Protein AF-A0A447TS18-F1 (afdb_monomer_lite)

InterPro domains:
  IPR010763 2-dehydro-3-deoxy-phosphogluconate aldolase [PF07071] (7-166)
  IPR010763 2-dehydro-3-deoxy-phosphogluconate aldolase [TIGR03581] (7-166)
  IPR013785 Aldolase-type TIM barrel [G3DSA:3.20.20.70] (1-177)

Radius of gyration: 16.07 Å; chains: 1; bounding box: 44×34×41 Å

Secondary structure (DSSP, 8-state):
------BTTTB-EEEE-SSHHHHHHHHHHTTT-EEEEEEGGG-SSHHHHHHHHHHHHTT-S-EEEE-STT-GGGHHHHHHHHHHH--SEEEEEHHHHHHHHHHHHTTT-TTSEEEEEEEE-SSTTEEE---STTGGGSS--EEEHHHHHHHHHHTT--EEEE-S-SSSS-----EESS-TTSPPTTSHHHHHHHHS--

Sequence (198 aa):
MQQINFYRQRVAINVLAKDIANAKAIYEAAEGHAVIGVLSAQFATVEEGVPEVKRWMAEVPSISVGLGAGDPAQYYKAAMIAAHTHPAHVNQTFTGSGFAAGALAATGGEQTHINALVSPTGTPGEVVISTGVSSSQGTPARVSCEAAVRMMQDMGAHAAKFFPDGRRKVVTGIICAGDNRCPPRHDAYRADRRYLTG

Foldseek 3Di:
DAAADADVVFWAFEEEAPDLVRLLVVCVVRVNRYAYEDELVVDPALVRLQVVQQVSCVRRRHYEYEHPQLDQVSLVSQLQSCLNHLGNEYEHALVSLLVSCVSNVVRVSLNYAYEHEWEDDVDPQKIFRLSHDVSVVDDTDIDGVVVSLVSCVVSSHQAYFYPDDPDDDGTGIGGGRDDPPPPDPPVVSVVVVVVVPD

Organism: Salmonella enterica I (NCBI:txid59201)

pLDDT: mean 85.32, std 23.03, range [26.39, 98.88]

Structure (mmCIF, N/CA/C/O backbone):
data_AF-A0A447TS18-F1
#
_entry.id   AF-A0A447TS18-F1
#
loop_
_atom_site.group_PDB
_atom_site.id
_atom_site.type_symbol
_atom_site.label_atom_id
_atom_site.label_alt_id
_atom_site.label_comp_id
_atom_site.label_asym_id
_atom_site.label_entity_id
_atom_site.label_seq_id
_atom_site.pdbx_PDB_ins_code
_atom_site.Cartn_x
_atom_site.Cartn_y
_atom_site.Cartn_z
_atom_site.occupancy
_atom_site.B_iso_or_equiv
_atom_site.auth_seq_id
_atom_site.auth_comp_id
_atom_site.auth_asym_id
_atom_site.auth_atom_id
_atom_site.pdbx_PDB_model_num
ATOM 1 N N . MET A 1 1 ? -0.488 -2.440 -19.343 1.00 74.62 1 MET A N 1
ATOM 2 C CA . MET A 1 1 ? -0.863 -1.406 -18.354 1.00 74.62 1 MET A CA 1
ATOM 3 C C . MET A 1 1 ? -1.136 -2.117 -17.038 1.00 74.62 1 MET A C 1
ATOM 5 O O . MET A 1 1 ? -1.738 -3.185 -17.088 1.00 74.62 1 MET A O 1
ATOM 9 N N . GLN A 1 2 ? -0.616 -1.617 -15.915 1.00 95.19 2 GLN A N 1
ATOM 10 C CA . GLN A 1 2 ? -0.809 -2.248 -14.605 1.00 95.19 2 GLN A CA 1
ATOM 11 C C . GLN A 1 2 ? -2.208 -1.955 -14.069 1.00 95.19 2 GLN A C 1
ATOM 13 O O . GLN A 1 2 ? -2.628 -0.804 -14.078 1.00 95.19 2 GLN A O 1
ATOM 18 N N . GLN A 1 3 ? -2.921 -2.979 -13.605 1.00 93.94 3 GLN A N 1
ATOM 19 C CA . GLN A 1 3 ? -4.274 -2.818 -13.064 1.00 93.94 3 GLN A CA 1
ATOM 20 C C . GLN A 1 3 ? -4.664 -3.989 -12.161 1.00 93.94 3 GLN A C 1
ATOM 22 O O . GLN A 1 3 ? -4.112 -5.087 -12.268 1.00 93.94 3 GLN A O 1
ATOM 27 N N . ILE A 1 4 ? -5.638 -3.775 -11.279 1.00 93.94 4 ILE A N 1
ATOM 28 C CA . ILE A 1 4 ? -6.242 -4.854 -10.492 1.00 93.94 4 ILE A CA 1
ATOM 29 C C . ILE A 1 4 ? -7.419 -5.427 -11.280 1.00 93.94 4 ILE A C 1
ATOM 31 O O . ILE A 1 4 ? -8.370 -4.714 -11.595 1.00 93.94 4 ILE A O 1
ATOM 35 N N . ASN A 1 5 ? -7.381 -6.725 -11.574 1.00 93.06 5 ASN A N 1
ATOM 36 C CA . ASN A 1 5 ? -8.508 -7.421 -12.187 1.00 93.06 5 ASN A CA 1
ATOM 37 C C . ASN A 1 5 ? -9.380 -8.060 -11.098 1.00 93.06 5 ASN A C 1
ATOM 39 O O . ASN A 1 5 ? -9.075 -9.137 -10.592 1.00 93.06 5 ASN A O 1
ATOM 43 N N . PHE A 1 6 ? -10.475 -7.408 -10.723 1.00 90.12 6 PHE A N 1
ATOM 44 C CA . PHE A 1 6 ? -11.370 -7.922 -9.688 1.00 90.12 6 PHE A CA 1
ATOM 45 C C . PHE A 1 6 ? -12.280 -9.039 -10.217 1.00 90.12 6 PHE A C 1
ATOM 47 O O . PHE A 1 6 ? -13.061 -8.833 -11.150 1.00 90.12 6 PHE A O 1
ATOM 54 N N . TYR A 1 7 ? -12.279 -10.192 -9.546 1.00 88.12 7 TYR A N 1
ATOM 55 C CA . TYR A 1 7 ? -13.236 -11.268 -9.787 1.00 88.12 7 TYR A CA 1
ATOM 56 C C . TYR A 1 7 ? -14.656 -10.740 -9.594 1.00 88.12 7 TYR A C 1
ATOM 58 O O . TYR A 1 7 ? -15.013 -10.241 -8.518 1.00 88.12 7 TYR A O 1
ATOM 66 N N . ARG A 1 8 ? -15.451 -10.805 -10.669 1.00 90.06 8 ARG A N 1
ATOM 67 C CA . ARG A 1 8 ? -16.823 -10.276 -10.747 1.00 90.06 8 ARG A CA 1
ATOM 68 C C . ARG A 1 8 ? -16.954 -8.823 -10.273 1.00 90.06 8 ARG A C 1
ATOM 70 O O . ARG A 1 8 ? -18.002 -8.464 -9.751 1.00 90.06 8 ARG A O 1
ATOM 77 N N . GLN A 1 9 ? -15.911 -8.001 -10.441 1.00 85.75 9 GLN A N 1
ATOM 78 C CA . GLN A 1 9 ? -15.865 -6.611 -9.956 1.00 85.75 9 GLN A CA 1
ATOM 79 C C . GLN A 1 9 ? -15.970 -6.482 -8.422 1.00 85.75 9 GLN A C 1
ATOM 81 O O . GLN A 1 9 ? -16.486 -5.490 -7.913 1.00 85.75 9 GLN A O 1
ATOM 86 N N . ARG A 1 10 ? -15.545 -7.506 -7.665 1.00 83.06 10 ARG A N 1
ATOM 87 C CA . ARG A 1 10 ? -15.727 -7.549 -6.202 1.00 83.06 10 ARG A CA 1
ATOM 88 C C . ARG A 1 10 ? -14.474 -7.876 -5.406 1.00 83.06 10 ARG A C 1
ATOM 90 O O . ARG A 1 10 ? -14.281 -7.275 -4.356 1.00 83.06 10 ARG A O 1
ATOM 97 N N . VAL A 1 11 ? -13.675 -8.851 -5.839 1.00 85.38 11 VAL A N 1
ATOM 98 C CA . VAL A 1 11 ? -12.589 -9.400 -5.008 1.00 85.38 11 VAL A CA 1
ATOM 99 C C . VAL A 1 11 ? -11.332 -9.621 -5.837 1.00 85.38 11 VAL A C 1
ATOM 101 O O . VAL A 1 11 ? -11.406 -10.120 -6.951 1.00 85.38 11 VAL A O 1
ATOM 104 N N . ALA A 1 12 ? -10.179 -9.285 -5.270 1.00 89.00 12 ALA A N 1
ATOM 105 C CA . ALA A 1 12 ? -8.870 -9.722 -5.738 1.00 89.00 12 ALA A CA 1
ATOM 106 C C . ALA A 1 12 ? -8.021 -10.109 -4.520 1.00 89.00 12 ALA A C 1
ATOM 108 O O . ALA A 1 12 ? -8.176 -9.519 -3.444 1.00 89.00 12 ALA A O 1
ATOM 109 N N . ILE A 1 13 ? -7.135 -11.091 -4.674 1.00 89.50 13 ILE A N 1
ATOM 110 C CA . ILE A 1 13 ? -6.220 -11.510 -3.602 1.00 89.50 13 ILE A CA 1
ATOM 111 C C . ILE A 1 13 ? -4.901 -10.727 -3.679 1.00 89.50 13 ILE A C 1
ATOM 113 O O . ILE A 1 13 ? -4.369 -10.523 -4.762 1.00 89.50 13 ILE A O 1
ATOM 117 N N . ASN A 1 14 ? -4.349 -10.291 -2.545 1.00 92.31 14 ASN A N 1
ATOM 118 C CA . ASN A 1 14 ? -3.036 -9.635 -2.465 1.00 92.31 14 ASN A CA 1
ATOM 119 C C . ASN A 1 14 ? -1.990 -10.554 -1.809 1.00 92.31 14 ASN A C 1
ATOM 121 O O . ASN A 1 14 ? -1.967 -10.720 -0.591 1.00 92.31 14 ASN A O 1
ATOM 125 N N . VAL A 1 15 ? -1.120 -11.160 -2.610 1.00 92.56 15 VAL A N 1
ATOM 126 C CA . VAL A 1 15 ? -0.242 -12.268 -2.198 1.00 92.56 15 VAL A CA 1
ATOM 127 C C . VAL A 1 15 ? 1.219 -11.952 -2.479 1.00 92.56 15 VAL A C 1
ATOM 129 O O . VAL A 1 15 ? 1.537 -11.284 -3.455 1.00 92.56 15 VAL A O 1
ATOM 132 N N . LEU A 1 16 ? 2.127 -12.448 -1.638 1.00 93.00 16 LEU A N 1
ATOM 133 C CA . LEU A 1 16 ? 3.565 -12.364 -1.905 1.00 93.00 16 LEU A CA 1
ATOM 134 C C . LEU A 1 16 ? 3.989 -13.487 -2.852 1.00 93.00 16 LEU A C 1
ATOM 136 O O . LEU A 1 16 ? 3.454 -14.593 -2.781 1.00 93.00 16 LEU A O 1
ATOM 140 N N . ALA A 1 17 ? 4.999 -13.216 -3.671 1.00 91.25 17 ALA A N 1
ATOM 141 C CA . ALA A 1 17 ? 5.697 -14.228 -4.449 1.00 91.25 17 ALA A CA 1
ATOM 142 C C . ALA A 1 17 ? 7.188 -14.194 -4.112 1.00 91.25 17 ALA A C 1
ATOM 144 O O . ALA A 1 17 ? 7.743 -13.135 -3.820 1.00 91.25 17 ALA A O 1
ATOM 145 N N . LYS A 1 18 ? 7.837 -15.359 -4.142 1.00 89.12 18 LYS A N 1
ATOM 146 C CA . LYS A 1 18 ? 9.275 -15.470 -3.838 1.00 89.12 18 LYS A CA 1
ATOM 147 C C . LYS A 1 18 ? 10.175 -15.023 -4.998 1.00 89.12 18 LYS A C 1
ATOM 149 O O . LYS A 1 18 ? 11.303 -14.608 -4.769 1.00 89.12 18 LYS A O 1
ATOM 154 N N . ASP A 1 19 ? 9.683 -15.141 -6.228 1.00 95.25 19 ASP A N 1
ATOM 155 C CA . ASP A 1 19 ? 10.373 -14.806 -7.475 1.00 95.25 19 ASP A CA 1
ATOM 156 C C . ASP A 1 19 ? 9.341 -14.593 -8.603 1.00 95.25 19 ASP A C 1
ATOM 158 O O . ASP A 1 19 ? 8.144 -14.838 -8.421 1.00 95.25 19 ASP A O 1
ATOM 162 N N . ILE A 1 20 ? 9.796 -14.136 -9.776 1.00 97.38 20 ILE A N 1
ATOM 163 C CA . ILE A 1 20 ? 8.925 -13.852 -10.931 1.00 97.38 20 ILE A CA 1
ATOM 164 C C . ILE A 1 20 ? 8.237 -15.117 -11.462 1.00 97.38 20 ILE A C 1
ATOM 166 O O . ILE A 1 20 ? 7.072 -15.061 -11.851 1.00 97.38 20 ILE A O 1
ATOM 170 N N . ALA A 1 21 ? 8.916 -16.267 -11.471 1.00 97.94 21 ALA A N 1
ATOM 171 C CA . ALA A 1 21 ? 8.314 -17.511 -11.951 1.00 97.94 21 ALA A CA 1
ATOM 172 C C . ALA A 1 21 ? 7.121 -17.910 -11.069 1.00 97.94 21 ALA A C 1
ATOM 174 O O . ALA A 1 21 ? 6.042 -18.237 -11.565 1.00 97.94 21 ALA A O 1
ATOM 175 N N . ASN A 1 22 ? 7.281 -17.792 -9.752 1.00 97.38 22 ASN A N 1
ATOM 176 C CA . ASN A 1 22 ? 6.214 -17.991 -8.790 1.00 97.38 22 ASN A CA 1
ATOM 177 C C . ASN A 1 22 ? 5.117 -16.927 -8.915 1.00 97.38 22 ASN A C 1
ATOM 179 O O . ASN A 1 22 ? 3.945 -17.271 -8.811 1.00 97.38 22 ASN A O 1
ATOM 183 N N . ALA A 1 23 ? 5.470 -15.670 -9.184 1.00 97.12 23 ALA A N 1
ATOM 184 C CA . ALA A 1 23 ? 4.505 -14.598 -9.411 1.00 97.12 23 ALA A CA 1
ATOM 185 C C . ALA A 1 23 ? 3.575 -14.897 -10.596 1.00 97.12 23 ALA A C 1
ATOM 187 O O . ALA A 1 23 ? 2.359 -14.767 -10.465 1.00 97.12 23 ALA A O 1
ATOM 188 N N . LYS A 1 24 ? 4.138 -15.363 -11.719 1.00 98.12 24 LYS A N 1
ATOM 189 C CA . LYS A 1 24 ? 3.378 -15.774 -12.910 1.00 98.12 24 LYS A CA 1
ATOM 190 C C . LYS A 1 24 ? 2.460 -16.953 -12.598 1.00 98.12 24 LYS A C 1
ATOM 192 O O . LYS A 1 24 ? 1.271 -16.874 -12.885 1.00 98.12 24 LYS A O 1
ATOM 197 N N . ALA A 1 25 ? 2.981 -17.981 -11.925 1.00 97.81 25 ALA A N 1
ATOM 198 C CA . ALA A 1 25 ? 2.195 -19.148 -11.528 1.00 97.81 25 ALA A CA 1
ATOM 199 C C . ALA A 1 25 ? 1.031 -18.789 -10.585 1.00 97.81 25 ALA A C 1
ATOM 201 O O . ALA A 1 25 ? -0.069 -19.311 -10.733 1.00 97.81 25 ALA A O 1
ATOM 202 N N . ILE A 1 26 ? 1.246 -17.880 -9.628 1.00 96.56 26 ILE A N 1
ATOM 203 C CA . ILE A 1 26 ? 0.186 -17.404 -8.729 1.00 96.56 26 ILE A CA 1
ATOM 204 C C . ILE A 1 26 ? -0.860 -16.596 -9.501 1.00 96.56 26 ILE A C 1
ATOM 206 O O . ILE A 1 26 ? -2.055 -16.787 -9.287 1.00 96.56 26 ILE A O 1
ATOM 210 N N . TYR A 1 27 ? -0.425 -15.692 -10.381 1.00 96.69 27 TYR A N 1
ATOM 211 C CA . TYR A 1 27 ? -1.334 -14.862 -11.167 1.00 96.69 27 TYR A CA 1
ATOM 212 C C . TYR A 1 27 ? -2.210 -15.714 -12.095 1.00 96.69 27 TYR A C 1
ATOM 214 O O . TYR A 1 27 ? -3.415 -15.488 -12.173 1.00 96.69 27 TYR A O 1
ATOM 222 N N . GLU A 1 28 ? -1.626 -16.731 -12.732 1.00 97.69 28 GLU A N 1
ATOM 223 C CA . GLU A 1 28 ? -2.341 -17.717 -13.547 1.00 97.69 28 GLU A CA 1
ATOM 224 C C . GLU A 1 28 ? -3.318 -18.552 -12.709 1.00 97.69 28 GLU A C 1
ATOM 226 O O . GLU A 1 28 ? -4.493 -18.643 -13.056 1.00 97.69 28 GLU A O 1
ATOM 231 N N . ALA A 1 29 ? -2.878 -19.090 -11.567 1.00 97.19 29 ALA A N 1
ATOM 232 C CA . ALA A 1 29 ? -3.731 -19.879 -10.674 1.00 97.19 29 ALA A CA 1
ATOM 233 C C . ALA A 1 29 ? -4.901 -19.075 -10.080 1.00 97.19 29 ALA A C 1
ATOM 235 O O . ALA A 1 29 ? -5.926 -19.646 -9.717 1.00 97.19 29 ALA A O 1
ATOM 236 N N . ALA A 1 30 ? -4.754 -17.753 -9.970 1.00 95.31 30 ALA A N 1
ATOM 237 C CA . ALA A 1 30 ? -5.819 -16.843 -9.562 1.00 95.31 30 ALA A CA 1
ATOM 238 C C . ALA A 1 30 ? -6.714 -16.393 -10.731 1.00 95.31 30 ALA A C 1
ATOM 240 O O . ALA A 1 30 ? -7.541 -15.504 -10.536 1.00 95.31 30 ALA A O 1
ATOM 241 N N . GLU A 1 31 ? -6.523 -16.933 -11.940 1.00 96.75 31 GLU A N 1
ATOM 242 C CA . GLU A 1 31 ? -7.213 -16.515 -13.170 1.00 96.75 31 GLU A CA 1
ATOM 243 C C . GLU A 1 31 ? -7.078 -14.997 -13.421 1.00 96.75 31 GLU A C 1
ATOM 245 O O . GLU A 1 31 ? -7.986 -14.307 -13.881 1.00 96.75 31 GLU A O 1
ATOM 250 N N . GLY A 1 32 ? -5.918 -14.442 -13.060 1.00 94.94 32 GLY A N 1
ATOM 251 C CA . GLY A 1 32 ? -5.612 -13.017 -13.127 1.00 94.94 32 GLY A CA 1
ATOM 252 C C . GLY A 1 32 ? -6.215 -12.166 -12.005 1.00 94.94 32 GLY A C 1
ATOM 253 O O . GLY A 1 32 ? -5.960 -10.962 -11.965 1.00 94.94 32 GLY A O 1
ATOM 254 N N . HIS A 1 33 ? -6.966 -12.750 -11.067 1.00 95.56 33 HIS A N 1
ATOM 255 C CA . HIS A 1 33 ? -7.630 -12.052 -9.959 1.00 95.56 33 HIS A CA 1
ATOM 256 C C . HIS A 1 33 ? -6.752 -11.883 -8.711 1.00 95.56 33 HIS A C 1
ATOM 258 O O . HIS A 1 33 ? -7.213 -11.995 -7.569 1.00 95.56 33 HIS A O 1
ATOM 264 N N . ALA A 1 34 ? -5.470 -11.595 -8.929 1.00 93.88 34 ALA A N 1
ATOM 265 C CA . ALA A 1 34 ? -4.479 -11.387 -7.885 1.00 93.88 34 ALA A CA 1
ATOM 266 C C . ALA A 1 34 ? -3.656 -10.123 -8.132 1.00 93.88 34 ALA A C 1
ATOM 268 O O . ALA A 1 34 ? -3.451 -9.713 -9.269 1.00 93.88 34 ALA A O 1
ATOM 269 N N . VAL A 1 35 ? -3.128 -9.557 -7.052 1.00 95.88 35 VAL A N 1
ATOM 270 C CA . VAL A 1 35 ? -2.093 -8.528 -7.073 1.00 95.88 35 VAL A CA 1
ATOM 271 C C . VAL A 1 35 ? -0.878 -9.073 -6.336 1.00 95.88 35 VAL A C 1
ATOM 273 O O . VAL A 1 35 ? -0.997 -9.534 -5.197 1.00 95.88 35 VAL A O 1
ATOM 276 N N . ILE A 1 36 ? 0.286 -9.048 -6.983 1.00 97.12 36 ILE A N 1
ATOM 277 C CA . ILE A 1 36 ? 1.491 -9.707 -6.477 1.00 97.12 36 ILE A CA 1
ATOM 278 C C . ILE A 1 36 ? 2.399 -8.710 -5.763 1.00 97.12 36 ILE A C 1
ATOM 280 O O . ILE A 1 36 ? 2.808 -7.696 -6.326 1.00 97.12 36 ILE A O 1
ATOM 284 N N . GLY A 1 37 ? 2.706 -8.995 -4.503 1.00 96.12 37 GLY A N 1
ATOM 285 C CA . GLY A 1 37 ? 3.465 -8.125 -3.622 1.00 96.12 37 GLY A CA 1
ATOM 286 C C . GLY A 1 37 ? 4.971 -8.156 -3.872 1.00 96.12 37 GLY A C 1
ATOM 287 O O . GLY A 1 37 ? 5.588 -9.212 -3.755 1.00 96.12 37 GLY A O 1
ATOM 288 N N . VAL A 1 38 ? 5.563 -6.981 -4.100 1.00 96.94 38 VAL A N 1
ATOM 289 C CA . VAL A 1 38 ? 7.016 -6.744 -4.085 1.00 96.94 38 VAL A CA 1
ATOM 290 C C . VAL A 1 38 ? 7.328 -5.799 -2.925 1.00 96.94 38 VAL A C 1
ATOM 292 O O . VAL A 1 38 ? 6.734 -4.725 -2.819 1.00 96.94 38 VAL A O 1
ATOM 295 N N . LEU A 1 39 ? 8.205 -6.207 -2.007 1.00 97.12 39 LEU A N 1
ATOM 296 C CA . LEU A 1 39 ? 8.398 -5.509 -0.733 1.00 97.12 39 LEU A CA 1
ATOM 297 C C . LEU A 1 39 ? 9.501 -4.453 -0.823 1.00 97.12 39 LEU A C 1
ATOM 299 O O . LEU A 1 39 ? 10.643 -4.780 -1.111 1.00 97.12 39 LEU A O 1
ATOM 303 N N . SER A 1 40 ? 9.203 -3.203 -0.476 1.00 96.81 40 SER A N 1
ATOM 304 C CA . SER A 1 40 ? 10.188 -2.121 -0.405 1.00 96.81 40 SER A CA 1
ATOM 305 C C . SER A 1 40 ? 11.268 -2.364 0.649 1.00 96.81 40 SER A C 1
ATOM 307 O O . SER A 1 40 ? 12.385 -1.876 0.501 1.00 96.81 40 SER A O 1
ATOM 309 N N . ALA A 1 41 ? 10.955 -3.117 1.710 1.00 95.75 41 ALA A N 1
ATOM 310 C CA . ALA A 1 41 ? 11.908 -3.471 2.762 1.00 95.75 41 ALA A CA 1
ATOM 311 C C . ALA A 1 41 ? 13.123 -4.271 2.261 1.00 95.75 41 ALA A C 1
ATOM 313 O O . ALA A 1 41 ? 14.138 -4.289 2.947 1.00 95.75 41 ALA A O 1
ATOM 314 N N . GLN A 1 42 ? 13.043 -4.916 1.091 1.00 95.75 42 GLN A N 1
ATOM 315 C CA . GLN A 1 42 ? 14.165 -5.690 0.542 1.00 95.75 42 GLN A CA 1
ATOM 316 C C . GLN A 1 42 ? 15.217 -4.826 -0.174 1.00 95.75 42 GLN A C 1
ATOM 318 O O . GLN A 1 42 ? 16.271 -5.335 -0.536 1.00 95.75 42 GLN A O 1
ATOM 323 N N . PHE A 1 43 ? 14.931 -3.539 -0.389 1.00 96.56 43 PHE A N 1
ATOM 324 C CA . PHE A 1 43 ? 15.825 -2.592 -1.060 1.00 96.56 43 PHE A CA 1
ATOM 325 C C . PHE A 1 43 ? 16.419 -1.622 -0.047 1.00 96.56 43 PHE A C 1
ATOM 327 O O . PHE A 1 43 ? 15.710 -1.201 0.873 1.00 96.56 43 PHE A O 1
ATOM 334 N N . ALA A 1 44 ? 17.674 -1.208 -0.219 1.00 96.94 44 ALA A N 1
ATOM 335 C CA . ALA A 1 44 ? 18.252 -0.168 0.624 1.00 96.94 44 ALA A CA 1
ATOM 336 C C . ALA A 1 44 ? 17.657 1.201 0.268 1.00 96.94 44 ALA A C 1
ATOM 338 O O . ALA A 1 44 ? 17.291 1.966 1.165 1.00 96.94 44 ALA A O 1
ATOM 339 N N . THR A 1 45 ? 17.468 1.475 -1.028 1.00 98.31 45 THR A N 1
ATOM 340 C CA . THR A 1 45 ? 17.006 2.779 -1.528 1.00 98.31 45 THR A CA 1
ATOM 341 C C . THR A 1 45 ? 15.833 2.679 -2.512 1.00 98.31 45 THR A C 1
ATOM 343 O O . THR A 1 45 ? 15.400 1.592 -2.903 1.00 98.31 45 THR A O 1
ATOM 346 N N . VAL A 1 46 ? 15.274 3.832 -2.897 1.00 98.56 46 VAL A N 1
ATOM 347 C CA . VAL A 1 46 ? 14.233 3.915 -3.938 1.00 98.56 46 VAL A CA 1
ATOM 348 C C . VAL A 1 46 ? 14.830 3.565 -5.301 1.00 98.56 46 VAL A C 1
ATOM 350 O O . VAL A 1 46 ? 14.213 2.834 -6.072 1.00 98.56 46 VAL A O 1
ATOM 353 N N . GLU A 1 47 ? 16.044 4.037 -5.572 1.00 98.31 47 GLU A N 1
ATOM 354 C CA . GLU A 1 47 ? 16.776 3.862 -6.829 1.00 98.31 47 GLU A CA 1
ATOM 355 C C . GLU A 1 47 ? 17.059 2.387 -7.122 1.00 98.31 47 GLU A C 1
ATOM 357 O O . GLU A 1 47 ? 17.009 1.980 -8.279 1.00 98.31 47 GLU A O 1
ATOM 362 N N . GLU A 1 48 ? 17.291 1.578 -6.086 1.00 98.31 48 GLU A N 1
ATOM 363 C CA . GLU A 1 48 ? 17.404 0.121 -6.206 1.00 98.31 48 GLU A CA 1
ATOM 364 C C . GLU A 1 48 ? 16.046 -0.551 -6.449 1.00 98.31 48 GLU A C 1
ATOM 366 O O . GLU A 1 48 ? 15.933 -1.479 -7.250 1.00 98.31 48 GLU A O 1
ATOM 371 N N . GLY A 1 49 ? 14.993 -0.084 -5.772 1.00 98.44 49 GLY A N 1
ATOM 372 C CA . GLY A 1 49 ? 13.671 -0.704 -5.843 1.00 98.44 49 GLY A CA 1
ATOM 373 C C . GLY A 1 49 ? 12.927 -0.460 -7.157 1.00 98.44 49 GLY A C 1
ATOM 374 O O . GLY A 1 49 ? 12.207 -1.339 -7.629 1.00 98.44 49 GLY A O 1
ATOM 375 N N . VAL A 1 50 ? 13.101 0.710 -7.776 1.00 98.75 50 VAL A N 1
ATOM 376 C CA . VAL A 1 50 ? 12.441 1.078 -9.041 1.00 98.75 50 VAL A CA 1
ATOM 377 C C . VAL A 1 50 ? 12.745 0.113 -10.198 1.00 98.75 50 VAL A C 1
ATOM 379 O O . VAL A 1 50 ? 11.786 -0.379 -10.801 1.00 98.75 50 VAL A O 1
ATOM 382 N N . PRO A 1 51 ? 14.012 -0.176 -10.560 1.00 98.56 51 PRO A N 1
ATOM 383 C CA . PRO A 1 51 ? 14.310 -1.095 -11.656 1.00 98.56 51 PRO A CA 1
ATOM 384 C C . PRO A 1 51 ? 13.816 -2.512 -11.360 1.00 98.56 51 PRO A C 1
ATOM 386 O O . PRO A 1 51 ? 13.300 -3.169 -12.264 1.00 98.56 51 PRO A O 1
ATOM 389 N N . GLU A 1 52 ? 13.888 -2.961 -10.105 1.00 98.06 52 GLU A N 1
ATOM 390 C CA . GLU A 1 52 ? 13.382 -4.280 -9.734 1.00 98.06 52 GLU A CA 1
ATOM 391 C C . GLU A 1 52 ? 11.858 -4.354 -9.883 1.00 98.06 52 GLU A C 1
ATOM 393 O O . GLU A 1 52 ? 11.347 -5.256 -10.540 1.00 98.06 52 GLU A O 1
ATOM 398 N N . VAL A 1 53 ? 11.102 -3.378 -9.375 1.00 98.31 53 VAL A N 1
ATOM 399 C CA . VAL A 1 53 ? 9.640 -3.362 -9.554 1.00 98.31 53 VAL A CA 1
ATOM 400 C C . VAL A 1 53 ? 9.257 -3.298 -11.038 1.00 98.31 53 VAL A C 1
ATOM 402 O O . VAL A 1 53 ? 8.354 -4.022 -11.457 1.00 98.31 53 VAL A O 1
ATOM 405 N N . LYS A 1 54 ? 9.982 -2.532 -11.867 1.00 98.50 54 LYS A N 1
ATOM 406 C CA . LYS A 1 54 ? 9.775 -2.519 -13.329 1.00 98.50 54 LYS A CA 1
ATOM 407 C C . LYS A 1 54 ? 10.026 -3.886 -13.967 1.00 98.50 54 LYS A C 1
ATOM 409 O O . LYS A 1 54 ? 9.249 -4.298 -14.827 1.00 98.50 54 LYS A O 1
ATOM 414 N N . ARG A 1 55 ? 11.060 -4.608 -13.524 1.00 98.19 55 ARG A N 1
ATOM 415 C CA . ARG A 1 55 ? 11.361 -5.973 -13.982 1.00 98.19 55 ARG A CA 1
ATOM 416 C C . ARG A 1 55 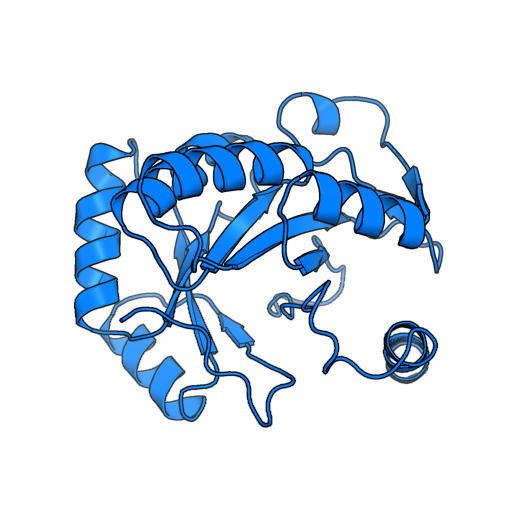? 10.205 -6.932 -13.695 1.00 98.19 55 ARG A C 1
ATOM 418 O O . ARG A 1 55 ? 9.848 -7.729 -14.553 1.00 98.19 55 ARG A O 1
ATOM 425 N N . TRP A 1 56 ? 9.582 -6.824 -12.523 1.00 98.19 56 TRP A N 1
ATOM 426 C CA . TRP A 1 56 ? 8.397 -7.613 -12.172 1.00 98.19 56 TRP A CA 1
ATOM 427 C C . TRP A 1 56 ? 7.159 -7.209 -12.982 1.00 98.19 56 TRP A C 1
ATOM 429 O O . TRP A 1 56 ? 6.429 -8.069 -13.469 1.00 98.19 56 TRP A O 1
ATOM 439 N N . MET A 1 57 ? 6.937 -5.906 -13.170 1.00 98.25 57 MET A N 1
ATOM 440 C CA . MET A 1 57 ? 5.806 -5.372 -13.938 1.00 98.25 57 MET A CA 1
ATOM 441 C C . MET A 1 57 ? 5.836 -5.731 -15.426 1.00 98.25 57 MET A C 1
ATOM 443 O O . MET A 1 57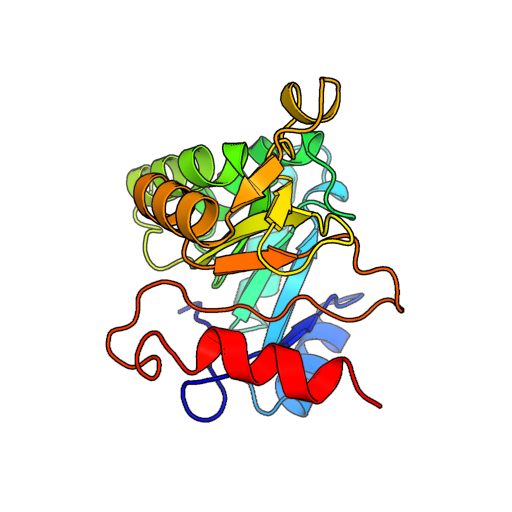 ? 4.780 -5.760 -16.059 1.00 98.25 57 MET A O 1
ATOM 447 N N . ALA A 1 58 ? 7.020 -5.985 -15.989 1.00 97.94 58 ALA A N 1
ATOM 448 C CA . ALA A 1 58 ? 7.164 -6.469 -17.360 1.00 97.94 58 ALA A CA 1
ATOM 449 C C . ALA A 1 58 ? 6.593 -7.887 -17.544 1.00 97.94 58 ALA A C 1
ATOM 451 O O . ALA A 1 58 ? 6.177 -8.248 -18.641 1.00 97.94 58 ALA A O 1
ATOM 452 N N . GLU A 1 59 ? 6.539 -8.671 -16.466 1.00 97.75 59 GLU A N 1
ATOM 453 C CA . GLU A 1 59 ? 6.185 -10.093 -16.493 1.00 97.75 59 GLU A CA 1
ATOM 454 C C . GLU A 1 59 ? 4.809 -10.384 -15.886 1.00 97.75 59 GLU A C 1
ATOM 456 O O . GLU A 1 59 ? 4.196 -11.404 -16.202 1.00 97.75 59 GLU A O 1
ATOM 461 N N . VAL A 1 60 ? 4.319 -9.506 -15.004 1.00 96.62 60 VAL A N 1
ATOM 462 C CA . VAL A 1 60 ? 3.064 -9.688 -14.267 1.00 96.62 60 VAL A CA 1
ATOM 463 C C . VAL A 1 60 ? 2.190 -8.433 -14.388 1.00 96.62 60 VAL A C 1
ATOM 465 O O . VAL A 1 60 ? 2.631 -7.346 -14.008 1.00 96.62 60 VAL A O 1
ATOM 468 N N . PRO A 1 61 ? 0.927 -8.545 -14.848 1.00 96.31 61 PRO A N 1
ATOM 469 C CA . PRO A 1 61 ? 0.058 -7.385 -15.094 1.00 96.31 61 PRO A CA 1
ATOM 470 C C . PRO A 1 61 ? -0.440 -6.640 -13.847 1.00 96.31 61 PRO A C 1
ATOM 472 O O . PRO A 1 61 ? -1.056 -5.581 -13.978 1.00 96.31 61 PRO A O 1
ATOM 475 N N . SER A 1 62 ? -0.237 -7.202 -12.653 1.00 97.38 62 SER A N 1
ATOM 476 C CA . SER A 1 62 ? -0.774 -6.660 -11.406 1.00 97.38 62 SER A CA 1
ATOM 477 C C . SER A 1 62 ? 0.226 -6.781 -10.259 1.00 97.38 62 SER A C 1
ATOM 479 O O . SER A 1 62 ? 0.283 -7.787 -9.549 1.00 97.38 62 SER A O 1
ATOM 481 N N . ILE A 1 63 ? 1.040 -5.743 -10.088 1.00 98.38 63 ILE A N 1
ATOM 482 C CA . ILE A 1 63 ? 2.024 -5.621 -9.012 1.00 98.38 63 ILE A CA 1
ATOM 483 C C . ILE A 1 63 ? 1.495 -4.729 -7.888 1.00 98.38 63 ILE A C 1
ATOM 485 O O . ILE A 1 63 ? 0.860 -3.701 -8.116 1.00 98.38 63 ILE A O 1
ATOM 489 N N . SER A 1 64 ? 1.792 -5.131 -6.653 1.00 98.25 64 SER A N 1
ATOM 490 C CA . SER A 1 64 ? 1.523 -4.401 -5.421 1.00 98.25 64 SER A CA 1
ATOM 491 C C . SER A 1 64 ? 2.843 -4.048 -4.743 1.00 98.25 64 SER A C 1
ATOM 493 O O . SER A 1 64 ? 3.480 -4.917 -4.149 1.00 98.25 64 SER A O 1
ATOM 495 N N . VAL A 1 65 ? 3.226 -2.775 -4.714 1.00 98.38 65 VAL A N 1
ATOM 496 C C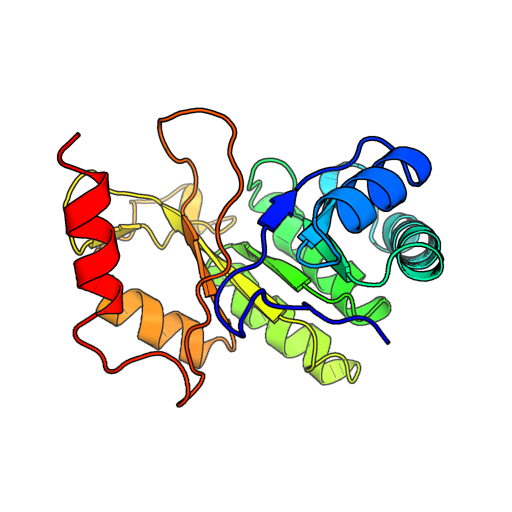A . VAL A 1 65 ? 4.376 -2.351 -3.900 1.00 98.38 65 VAL A CA 1
ATOM 497 C C . VAL A 1 65 ? 3.973 -2.399 -2.422 1.00 98.38 65 VAL A C 1
ATOM 499 O O . VAL A 1 65 ? 2.945 -1.856 -2.013 1.00 98.38 65 VAL A O 1
ATOM 502 N N . GLY A 1 66 ? 4.720 -3.139 -1.608 1.00 96.06 66 GLY A N 1
ATOM 503 C CA . GLY A 1 66 ? 4.406 -3.403 -0.204 1.00 96.06 66 GLY A CA 1
ATOM 504 C C . GLY A 1 66 ? 5.462 -2.852 0.742 1.00 96.06 66 GLY A C 1
ATOM 505 O O . GLY A 1 66 ? 6.627 -2.833 0.391 1.00 96.06 66 GLY A O 1
ATOM 506 N N . LEU A 1 67 ? 5.080 -2.478 1.966 1.00 95.50 67 LEU A N 1
ATOM 507 C CA . LEU A 1 67 ? 6.029 -2.021 2.994 1.00 95.50 67 LEU A CA 1
ATOM 508 C C . LEU A 1 67 ? 7.022 -3.132 3.385 1.00 95.50 67 LEU A C 1
ATOM 510 O O . LEU A 1 67 ? 8.232 -2.950 3.322 1.00 95.50 67 LEU A O 1
ATOM 514 N N . GLY A 1 68 ? 6.483 -4.310 3.722 1.00 88.88 68 GLY A N 1
ATOM 515 C CA . GLY A 1 68 ? 7.178 -5.392 4.429 1.00 88.88 68 GLY A CA 1
ATOM 516 C C . GLY A 1 68 ? 6.674 -5.469 5.869 1.00 88.88 68 GLY A C 1
ATOM 517 O O . GLY A 1 68 ? 6.883 -4.546 6.641 1.00 88.88 68 GLY A O 1
ATOM 518 N N . ALA A 1 69 ? 5.910 -6.516 6.201 1.00 85.56 69 ALA A N 1
ATOM 519 C CA . ALA A 1 69 ? 5.296 -6.723 7.526 1.00 85.56 69 ALA A CA 1
ATOM 520 C C . ALA A 1 69 ? 4.486 -5.535 8.109 1.00 85.56 69 ALA A C 1
ATOM 522 O O . ALA A 1 69 ? 4.218 -5.508 9.304 1.00 85.56 69 ALA A O 1
ATOM 523 N N . GLY A 1 70 ? 4.074 -4.567 7.281 1.00 86.06 70 GLY A N 1
ATOM 524 C CA . GLY A 1 70 ? 3.390 -3.358 7.752 1.00 86.06 70 GLY A CA 1
ATOM 525 C C 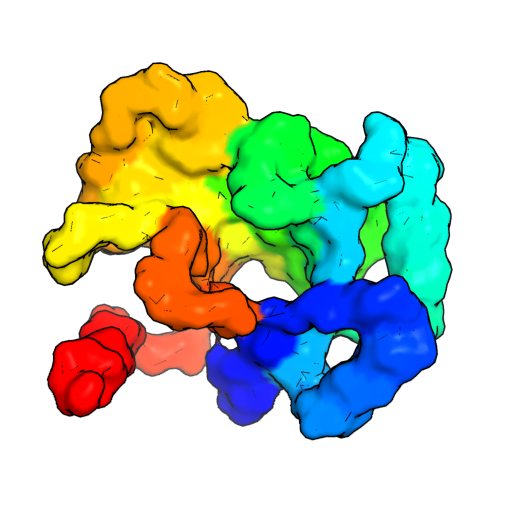. GLY A 1 70 ? 4.310 -2.335 8.427 1.00 86.06 70 GLY A C 1
ATOM 526 O O . GLY A 1 70 ? 3.794 -1.441 9.086 1.00 86.06 70 GLY A O 1
ATOM 527 N N . ASP A 1 71 ? 5.633 -2.449 8.264 1.00 93.94 71 ASP A N 1
ATOM 528 C CA . ASP A 1 71 ? 6.612 -1.543 8.869 1.00 93.94 71 ASP A CA 1
ATOM 529 C C . ASP A 1 71 ? 6.392 -0.089 8.402 1.00 93.94 71 ASP A C 1
ATOM 531 O O . ASP A 1 71 ? 6.565 0.213 7.210 1.00 93.94 71 ASP A O 1
ATOM 535 N N . PRO A 1 72 ? 6.029 0.833 9.315 1.00 96.62 72 PRO A N 1
ATOM 536 C CA . PRO A 1 72 ? 5.779 2.216 8.960 1.00 96.62 72 PRO A CA 1
ATOM 537 C C . PRO A 1 72 ? 7.026 2.944 8.462 1.00 96.62 72 PRO A C 1
ATOM 539 O O . PRO A 1 72 ? 6.872 3.895 7.701 1.00 96.62 72 PRO A O 1
ATOM 542 N N . ALA A 1 73 ? 8.244 2.516 8.813 1.00 97.31 73 ALA A N 1
ATOM 543 C CA . ALA A 1 73 ? 9.473 3.159 8.342 1.00 97.31 73 ALA A CA 1
ATOM 544 C C . ALA A 1 73 ? 9.638 3.065 6.813 1.00 97.31 73 ALA A C 1
ATOM 546 O O . ALA A 1 73 ? 10.309 3.895 6.202 1.00 97.31 73 ALA A O 1
ATOM 547 N N . GLN A 1 74 ? 8.971 2.101 6.171 1.00 98.12 74 GLN A N 1
ATOM 548 C CA . GLN A 1 74 ? 9.044 1.889 4.726 1.00 98.12 74 GLN A CA 1
ATOM 549 C C . GLN A 1 74 ? 8.071 2.764 3.925 1.00 98.12 74 GLN A C 1
ATOM 551 O O . GLN A 1 74 ? 8.099 2.711 2.694 1.00 98.12 74 GLN A O 1
ATOM 556 N N . TYR A 1 75 ? 7.212 3.558 4.585 1.00 98.38 75 TYR A N 1
ATOM 557 C CA . TYR A 1 75 ? 6.122 4.292 3.928 1.00 98.38 75 TYR A CA 1
ATOM 558 C C . TYR A 1 75 ? 6.622 5.136 2.746 1.00 98.38 75 TYR A C 1
ATOM 560 O O . TYR A 1 75 ? 6.092 5.015 1.641 1.00 98.38 75 TYR A O 1
ATOM 568 N N . TYR A 1 76 ? 7.699 5.900 2.964 1.00 98.56 76 TYR A N 1
ATOM 569 C CA . TYR A 1 76 ? 8.303 6.781 1.972 1.00 98.56 76 TYR A CA 1
ATOM 570 C C . TYR A 1 76 ? 8.831 5.987 0.779 1.00 98.56 76 TYR A C 1
ATOM 572 O O . TYR A 1 76 ? 8.493 6.275 -0.365 1.00 98.56 76 TYR A O 1
ATOM 580 N N . LYS A 1 77 ? 9.614 4.935 1.040 1.00 98.38 77 LYS A N 1
ATOM 581 C CA . LYS A 1 77 ? 10.231 4.125 -0.013 1.00 98.38 77 LYS A CA 1
ATOM 582 C C . LYS A 1 77 ? 9.178 3.417 -0.865 1.00 98.38 77 LYS A C 1
ATOM 584 O O . LYS A 1 77 ? 9.269 3.460 -2.086 1.00 98.38 77 LYS A O 1
ATOM 589 N N . ALA A 1 78 ? 8.146 2.833 -0.254 1.00 98.62 78 ALA A N 1
ATOM 590 C CA . ALA A 1 78 ? 7.045 2.217 -0.994 1.00 98.62 78 ALA A CA 1
ATOM 591 C C . ALA A 1 78 ? 6.283 3.232 -1.864 1.00 98.62 78 ALA A C 1
ATOM 593 O O . ALA A 1 78 ? 6.015 2.953 -3.032 1.00 98.62 78 ALA A O 1
ATOM 594 N N . ALA A 1 79 ? 5.972 4.413 -1.321 1.00 98.75 79 ALA A N 1
ATOM 595 C CA . ALA A 1 79 ? 5.280 5.474 -2.048 1.00 98.75 79 ALA A CA 1
ATOM 596 C C . ALA A 1 79 ? 6.112 6.008 -3.225 1.00 98.75 79 ALA A C 1
ATOM 598 O O . ALA A 1 79 ? 5.602 6.118 -4.336 1.00 98.75 79 ALA A O 1
ATOM 599 N N . MET A 1 80 ? 7.402 6.274 -3.013 1.00 98.81 80 MET A N 1
ATOM 600 C CA . MET A 1 80 ? 8.278 6.793 -4.063 1.00 98.81 80 MET A CA 1
ATOM 601 C C . MET A 1 80 ? 8.585 5.747 -5.134 1.00 98.81 80 MET A C 1
ATOM 603 O O . MET A 1 80 ? 8.596 6.086 -6.314 1.00 98.81 80 MET A O 1
ATOM 607 N N . ILE A 1 81 ? 8.768 4.471 -4.778 1.00 98.88 81 ILE A N 1
ATOM 608 C CA . ILE A 1 81 ? 8.871 3.401 -5.782 1.00 98.88 81 ILE A CA 1
ATOM 609 C C . ILE A 1 81 ? 7.586 3.353 -6.616 1.00 98.88 81 ILE A C 1
ATOM 611 O O . ILE A 1 81 ? 7.662 3.311 -7.843 1.00 98.88 81 ILE A O 1
ATOM 615 N N . ALA A 1 82 ? 6.410 3.417 -5.983 1.00 98.69 82 ALA A N 1
ATOM 616 C CA . ALA A 1 82 ? 5.136 3.429 -6.698 1.00 98.69 82 ALA A CA 1
ATOM 617 C C . ALA A 1 82 ? 4.993 4.655 -7.618 1.00 98.69 82 ALA A C 1
ATOM 619 O O . ALA A 1 82 ? 4.600 4.495 -8.768 1.00 98.69 82 ALA A O 1
ATOM 620 N N . ALA A 1 83 ? 5.396 5.848 -7.179 1.00 98.69 83 ALA A N 1
ATOM 621 C CA . ALA A 1 83 ? 5.376 7.063 -7.998 1.00 98.69 83 ALA A CA 1
ATOM 622 C C . ALA A 1 83 ? 6.259 6.969 -9.259 1.00 98.69 83 ALA A C 1
ATOM 624 O O . ALA A 1 83 ? 5.929 7.525 -10.295 1.00 98.69 83 ALA A O 1
ATOM 625 N N . HIS A 1 84 ? 7.363 6.220 -9.220 1.00 98.62 84 HIS A N 1
ATOM 626 C CA . HIS A 1 84 ? 8.240 6.047 -10.390 1.00 98.62 84 HIS A CA 1
ATOM 627 C C . HIS A 1 84 ? 7.865 4.865 -11.295 1.00 98.62 84 HIS A C 1
ATOM 629 O O . HIS A 1 84 ? 8.466 4.686 -12.362 1.00 98.62 84 HIS A O 1
ATOM 635 N N . THR A 1 85 ? 6.955 4.002 -10.842 1.00 98.56 85 THR A N 1
ATOM 636 C CA . THR A 1 85 ? 6.645 2.732 -11.515 1.00 98.56 85 THR A CA 1
ATOM 637 C C . THR A 1 85 ? 5.186 2.594 -11.917 1.00 98.56 85 THR A C 1
ATOM 639 O O . THR A 1 85 ? 4.922 1.901 -12.889 1.00 98.56 85 THR A O 1
ATOM 642 N N . HIS A 1 86 ? 4.267 3.280 -11.237 1.00 98.44 86 HIS A N 1
ATOM 643 C CA . HIS A 1 86 ? 2.815 3.223 -11.449 1.00 98.44 86 HIS A CA 1
ATOM 644 C C . HIS A 1 86 ? 2.279 1.779 -11.411 1.00 98.44 86 HIS A C 1
ATOM 646 O O . HIS A 1 86 ? 1.759 1.269 -12.408 1.00 98.44 86 HIS A O 1
ATOM 652 N N . PRO A 1 87 ? 2.468 1.066 -10.282 1.00 98.44 87 PRO A N 1
ATOM 653 C CA . PRO A 1 87 ? 2.012 -0.309 -10.126 1.00 98.44 87 PRO A CA 1
ATOM 654 C C . PRO A 1 87 ? 0.478 -0.368 -10.045 1.00 98.44 87 PRO A C 1
ATOM 656 O O . PRO A 1 87 ? -0.197 0.641 -9.884 1.00 98.44 87 PRO A O 1
ATOM 659 N N . ALA A 1 88 ? -0.105 -1.566 -10.079 1.00 98.06 88 ALA A N 1
ATOM 660 C CA . ALA A 1 88 ? -1.554 -1.707 -9.911 1.00 98.06 88 ALA A CA 1
ATOM 661 C C . ALA A 1 88 ? -2.014 -1.274 -8.507 1.00 98.06 88 ALA A C 1
ATOM 663 O O . ALA A 1 88 ? -3.141 -0.815 -8.317 1.00 98.06 88 ALA A O 1
ATOM 664 N N . HIS A 1 89 ? -1.142 -1.449 -7.512 1.00 98.44 89 HIS A N 1
ATOM 665 C CA . HIS A 1 89 ? -1.445 -1.188 -6.115 1.00 98.44 89 HIS A CA 1
ATOM 666 C C . HIS A 1 89 ? -0.202 -0.762 -5.322 1.00 98.44 89 HIS A C 1
ATOM 668 O O . HIS A 1 89 ? 0.918 -1.207 -5.586 1.00 98.44 89 HIS A O 1
ATOM 674 N N . VAL A 1 90 ? -0.405 0.023 -4.268 1.00 98.38 90 VAL A N 1
ATOM 675 C CA . VAL A 1 90 ? 0.599 0.318 -3.246 1.00 98.38 90 VAL A CA 1
ATOM 676 C C . VAL A 1 90 ? -0.006 0.176 -1.850 1.00 98.38 90 VAL A C 1
ATOM 678 O O . VAL A 1 90 ? -1.116 0.627 -1.567 1.00 98.38 90 VAL A O 1
ATOM 681 N N . ASN A 1 91 ? 0.737 -0.475 -0.953 1.00 97.94 91 ASN A N 1
ATOM 682 C CA . ASN A 1 91 ? 0.377 -0.546 0.457 1.00 97.94 91 ASN A CA 1
ATOM 683 C C . ASN A 1 91 ? 0.927 0.665 1.201 1.00 97.94 91 ASN A C 1
ATOM 685 O O . ASN A 1 91 ? 2.118 0.966 1.078 1.00 97.94 91 ASN A O 1
ATOM 689 N N . GLN A 1 92 ? 0.106 1.277 2.047 1.00 98.31 92 GLN A N 1
ATOM 690 C CA . GLN A 1 92 ? 0.539 2.359 2.920 1.00 98.31 92 GLN A CA 1
ATOM 691 C C . GLN A 1 92 ? 0.013 2.213 4.339 1.00 98.31 92 GLN A C 1
ATOM 693 O O . GLN A 1 92 ? -0.977 1.537 4.612 1.00 98.31 92 GLN A O 1
ATOM 698 N N . THR A 1 93 ? 0.710 2.878 5.256 1.00 98.06 93 THR A N 1
ATOM 699 C CA . THR A 1 93 ? 0.167 3.191 6.577 1.00 98.06 93 THR A CA 1
ATOM 700 C C . THR A 1 93 ? -0.993 4.170 6.438 1.00 98.06 93 THR A C 1
ATOM 702 O O . THR A 1 93 ? -1.163 4.794 5.389 1.00 98.06 93 THR A O 1
ATOM 705 N N . PHE A 1 94 ? -1.787 4.346 7.494 1.00 98.38 94 PHE A N 1
ATOM 706 C CA . PHE A 1 94 ? -2.886 5.306 7.461 1.00 98.38 94 PHE A CA 1
ATOM 707 C C . PHE A 1 94 ? -2.389 6.706 7.082 1.00 98.38 94 PHE A C 1
ATOM 709 O O . PHE A 1 94 ? -2.818 7.266 6.079 1.00 98.38 94 PHE A O 1
ATOM 716 N N . THR A 1 95 ? -1.397 7.223 7.810 1.00 97.69 95 THR A N 1
ATOM 717 C CA . THR A 1 95 ? -0.834 8.561 7.570 1.00 97.69 95 THR A CA 1
ATOM 718 C C . THR A 1 95 ? 0.033 8.643 6.312 1.00 97.69 95 THR A C 1
ATOM 720 O O . THR A 1 95 ? 0.236 9.729 5.784 1.00 97.69 95 THR A O 1
ATOM 723 N N . GLY A 1 96 ? 0.582 7.520 5.840 1.00 98.19 96 GLY A N 1
ATOM 724 C CA . GLY A 1 96 ? 1.390 7.472 4.619 1.00 98.19 96 GLY A CA 1
ATOM 725 C C . GLY A 1 96 ? 0.555 7.472 3.335 1.00 98.19 96 GLY A C 1
ATOM 726 O O . GLY A 1 96 ? 1.056 7.845 2.276 1.00 98.19 96 GLY A O 1
ATOM 727 N N . SER A 1 97 ? -0.728 7.109 3.419 1.00 98.12 97 SER A N 1
ATOM 728 C CA . SER A 1 97 ? -1.610 7.028 2.249 1.00 98.12 97 SER A CA 1
ATOM 729 C C . SER A 1 97 ? -1.755 8.366 1.513 1.00 98.12 97 SER A C 1
ATOM 731 O O . SER A 1 97 ? -1.598 8.394 0.294 1.00 98.12 97 SER A O 1
ATOM 733 N N . GLY A 1 98 ? -1.911 9.477 2.244 1.00 98.31 98 GLY A N 1
ATOM 734 C CA . GLY A 1 98 ? -1.950 10.825 1.661 1.00 98.31 98 GLY A CA 1
ATOM 735 C C . GLY A 1 98 ? -0.651 11.229 0.964 1.00 98.31 98 GLY A C 1
ATOM 736 O O . GLY A 1 98 ? -0.678 11.823 -0.112 1.00 98.31 98 GLY A O 1
ATOM 737 N N . PHE A 1 99 ? 0.499 10.843 1.528 1.00 98.62 99 PHE A N 1
ATOM 738 C CA . PHE A 1 99 ? 1.793 11.063 0.881 1.00 98.62 99 PHE A CA 1
ATOM 739 C C . PHE A 1 99 ? 1.896 10.286 -0.440 1.00 98.62 99 PHE A C 1
ATOM 741 O O . PHE A 1 99 ? 2.299 10.851 -1.454 1.00 98.62 99 PHE A O 1
ATOM 748 N N . ALA A 1 100 ? 1.488 9.012 -0.453 1.00 98.69 100 ALA A N 1
ATOM 749 C CA . ALA A 1 100 ? 1.482 8.209 -1.673 1.00 98.69 100 ALA A CA 1
ATOM 750 C C . ALA A 1 100 ? 0.539 8.776 -2.741 1.00 98.69 100 ALA A C 1
ATOM 752 O O . ALA A 1 100 ? 0.931 8.834 -3.904 1.00 98.69 100 ALA A O 1
ATOM 753 N N . ALA A 1 101 ? -0.656 9.235 -2.357 1.00 98.62 101 ALA A N 1
ATOM 754 C CA . ALA A 1 101 ? -1.606 9.850 -3.281 1.00 98.62 101 ALA A CA 1
ATOM 755 C C . ALA A 1 101 ? -1.008 11.089 -3.962 1.00 98.62 101 ALA A C 1
ATOM 757 O O . ALA A 1 101 ? -1.021 11.183 -5.189 1.00 98.62 101 ALA A O 1
ATOM 758 N N . GLY A 1 102 ? -0.401 11.994 -3.185 1.00 98.69 102 GLY A N 1
ATOM 759 C CA . GLY A 1 102 ? 0.273 13.174 -3.729 1.00 98.69 102 GLY A CA 1
ATOM 760 C C . GLY A 1 102 ? 1.462 12.832 -4.633 1.00 98.69 102 GLY A C 1
ATOM 761 O O . GLY A 1 102 ? 1.601 13.408 -5.710 1.00 98.69 102 GLY A O 1
ATOM 762 N N . ALA A 1 103 ? 2.301 11.869 -4.237 1.00 98.69 103 ALA A N 1
ATOM 763 C CA . ALA A 1 103 ? 3.460 11.448 -5.028 1.00 98.69 103 ALA A CA 1
ATOM 764 C C . ALA A 1 103 ? 3.058 10.789 -6.363 1.00 98.69 103 ALA A C 1
ATOM 766 O O . ALA A 1 103 ? 3.680 11.039 -7.397 1.00 98.69 103 ALA A O 1
ATOM 767 N N . LEU A 1 104 ? 2.001 9.972 -6.358 1.00 98.69 104 LEU A N 1
ATOM 768 C CA . LEU A 1 104 ? 1.442 9.374 -7.570 1.00 98.69 104 LEU A CA 1
ATOM 769 C C . LEU A 1 104 ? 0.851 10.445 -8.492 1.00 98.69 104 LEU A C 1
ATOM 771 O O . LEU A 1 104 ? 1.180 10.460 -9.673 1.00 98.69 104 LEU A O 1
ATOM 775 N N . ALA A 1 105 ? 0.076 11.393 -7.960 1.00 98.44 105 ALA A N 1
ATOM 776 C CA . ALA A 1 105 ? -0.469 12.499 -8.750 1.00 98.44 105 ALA A CA 1
ATOM 777 C C . ALA A 1 105 ? 0.628 13.363 -9.395 1.00 98.44 105 ALA A C 1
ATOM 779 O O . ALA A 1 105 ? 0.551 13.706 -10.571 1.00 98.44 105 ALA A O 1
ATOM 780 N N . ALA A 1 106 ? 1.713 13.642 -8.669 1.00 98.50 106 ALA A N 1
ATOM 781 C CA . ALA A 1 106 ? 2.842 14.413 -9.192 1.00 98.50 106 ALA A CA 1
ATOM 782 C C . ALA A 1 106 ? 3.573 13.735 -10.370 1.00 98.50 106 ALA A C 1
ATOM 784 O O . ALA A 1 106 ? 4.365 14.380 -11.055 1.00 98.50 106 ALA A O 1
ATOM 785 N N . THR A 1 107 ? 3.335 12.441 -10.598 1.00 98.19 107 THR A N 1
ATOM 786 C CA . THR A 1 107 ? 4.014 11.635 -11.621 1.00 98.19 107 THR A CA 1
ATOM 787 C C . THR A 1 107 ? 3.060 11.037 -12.659 1.00 98.19 107 THR A C 1
ATOM 789 O O . THR A 1 107 ? 3.527 10.319 -13.539 1.00 98.19 107 THR A O 1
ATOM 792 N N . GLY A 1 108 ? 1.754 11.329 -12.596 1.00 97.44 108 GLY A N 1
ATOM 793 C CA . GLY A 1 108 ? 0.744 10.766 -13.504 1.00 97.44 108 GLY A CA 1
ATOM 794 C C . GLY A 1 108 ? 0.328 9.320 -13.183 1.00 97.44 108 GLY A C 1
ATOM 795 O O . GLY A 1 108 ? -0.120 8.589 -14.067 1.00 97.44 108 GLY A O 1
ATOM 796 N N . GLY A 1 109 ? 0.542 8.876 -11.941 1.00 96.75 109 GLY A N 1
ATOM 797 C CA . GLY A 1 109 ? 0.299 7.514 -11.461 1.00 96.75 109 GLY A CA 1
ATOM 798 C C . GLY A 1 109 ? -1.048 7.291 -10.764 1.00 96.75 109 GLY A C 1
ATOM 799 O O . GLY A 1 109 ? -1.191 6.294 -10.055 1.00 96.75 109 GLY A O 1
ATOM 800 N N . GLU A 1 110 ? -2.027 8.184 -10.917 1.00 95.56 110 GLU A N 1
ATOM 801 C CA . GLU A 1 110 ? -3.293 8.215 -10.159 1.00 95.56 110 GLU A CA 1
ATOM 802 C C . GLU A 1 110 ? -4.162 6.959 -10.322 1.00 95.56 110 GLU A C 1
ATOM 804 O O . GLU A 1 110 ? -5.052 6.712 -9.513 1.00 95.56 110 GLU A O 1
ATOM 809 N N . GLN A 1 111 ? -3.899 6.134 -11.339 1.00 94.38 111 GLN A N 1
ATOM 810 C CA . GLN A 1 111 ? -4.570 4.840 -11.521 1.00 94.38 111 GLN A CA 1
ATOM 811 C C . GLN A 1 111 ? -4.103 3.764 -10.524 1.00 94.38 111 GLN A C 1
ATOM 813 O O . GLN A 1 111 ? -4.731 2.710 -10.412 1.00 94.38 111 GLN A O 1
ATOM 818 N N . THR A 1 112 ? -3.009 4.004 -9.798 1.00 97.50 112 THR A N 1
ATOM 819 C CA . THR A 1 112 ? -2.504 3.088 -8.770 1.00 97.50 112 THR A CA 1
ATOM 820 C C . THR A 1 112 ? -3.449 3.072 -7.570 1.00 97.50 112 THR A C 1
ATOM 822 O O . THR A 1 112 ? -3.657 4.094 -6.915 1.00 97.50 112 THR A O 1
ATOM 825 N N . HIS A 1 113 ? -3.964 1.900 -7.199 1.00 97.38 113 HIS A N 1
ATOM 826 C CA . HIS A 1 113 ? -4.790 1.779 -5.998 1.00 97.38 113 HIS A CA 1
ATOM 827 C C . HIS A 1 113 ? -3.949 1.877 -4.721 1.00 97.38 113 HIS A C 1
ATOM 829 O O . HIS A 1 113 ? -2.944 1.188 -4.560 1.00 97.38 113 HIS A O 1
ATOM 835 N N . ILE A 1 114 ? -4.409 2.673 -3.762 1.00 97.69 114 ILE A N 1
ATOM 836 C CA . ILE A 1 114 ? -3.727 2.898 -2.479 1.00 97.69 114 ILE A CA 1
ATOM 837 C C . ILE A 1 114 ? -4.567 2.290 -1.362 1.00 97.69 114 ILE A C 1
ATOM 839 O O . ILE A 1 114 ? -5.747 2.618 -1.246 1.00 97.69 114 ILE A O 1
ATOM 843 N N . ASN A 1 115 ? -3.981 1.454 -0.507 1.00 96.81 115 ASN A N 1
ATOM 844 C CA . ASN A 1 115 ? -4.616 1.106 0.766 1.00 96.81 115 ASN A CA 1
ATOM 845 C C . ASN A 1 115 ? -4.071 1.937 1.934 1.00 96.81 115 ASN A C 1
ATOM 847 O O . ASN A 1 115 ? -2.985 2.502 1.857 1.00 96.81 115 ASN A O 1
ATOM 851 N N . ALA A 1 116 ? -4.826 1.975 3.026 1.00 97.12 116 ALA A N 1
ATOM 852 C CA . ALA A 1 116 ? -4.457 2.602 4.284 1.00 97.12 116 ALA A CA 1
ATOM 853 C C . ALA A 1 116 ? -4.545 1.572 5.418 1.00 97.12 116 ALA A C 1
ATOM 855 O O . ALA A 1 116 ? -5.615 1.023 5.699 1.00 97.12 116 ALA A O 1
ATOM 856 N N . LEU A 1 117 ? -3.411 1.292 6.061 1.00 96.81 117 LEU A N 1
ATOM 857 C CA . LEU A 1 117 ? -3.320 0.326 7.154 1.00 96.81 117 LEU A CA 1
ATOM 858 C C . LEU A 1 117 ? -4.054 0.828 8.398 1.00 96.81 117 LEU A C 1
ATOM 860 O O . LEU A 1 117 ? -3.718 1.878 8.942 1.00 96.81 117 LEU A O 1
ATOM 864 N N . VAL A 1 118 ? -4.992 0.025 8.883 1.00 96.19 118 VAL A N 1
ATOM 865 C CA . VAL A 1 118 ? -5.671 0.171 10.172 1.00 96.19 118 VAL A CA 1
ATOM 866 C C . VAL A 1 118 ? -5.545 -1.118 10.973 1.00 96.19 118 VAL A C 1
ATOM 868 O O . VAL A 1 118 ? -5.429 -2.203 10.399 1.00 96.19 118 VAL A O 1
ATOM 871 N N . SER A 1 119 ? -5.581 -1.019 12.297 1.00 94.56 119 SER A N 1
ATOM 872 C CA . SER A 1 119 ? -5.476 -2.194 13.167 1.00 94.56 119 SER A CA 1
ATOM 873 C C . SER A 1 119 ? -6.798 -2.493 13.880 1.00 94.56 119 SER A C 1
ATOM 875 O O . SER A 1 119 ? -7.474 -1.557 14.324 1.00 94.56 119 SER A O 1
ATOM 877 N N . PRO A 1 120 ? -7.181 -3.778 14.016 1.00 90.94 120 PRO A N 1
ATOM 878 C CA . PRO A 1 120 ? -8.321 -4.176 14.834 1.00 90.94 120 PRO A CA 1
ATOM 879 C C . PRO A 1 120 ? -8.141 -3.773 16.299 1.00 90.94 120 PRO A C 1
ATOM 881 O O . PRO A 1 120 ? -7.032 -3.757 16.831 1.00 90.94 120 PRO A O 1
ATOM 884 N N . THR A 1 121 ? -9.253 -3.495 16.969 1.00 91.00 121 THR A N 1
ATOM 885 C CA . THR A 1 121 ? -9.285 -3.067 18.377 1.00 91.00 121 THR A CA 1
ATOM 886 C C . THR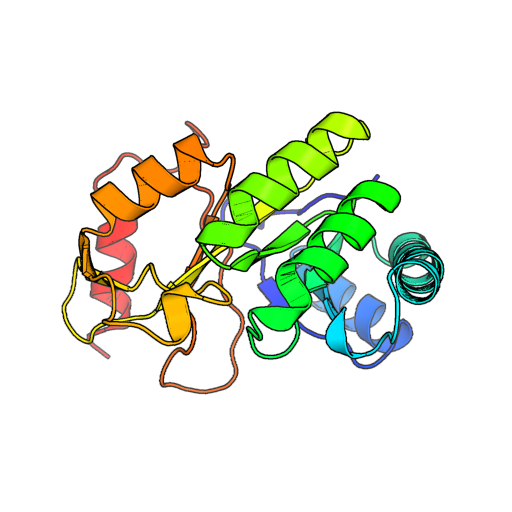 A 1 121 ? -9.793 -4.137 19.333 1.00 91.00 121 THR A C 1
ATOM 888 O O . THR A 1 121 ? -9.656 -3.974 20.545 1.00 91.00 121 THR A O 1
ATOM 891 N N . GLY A 1 122 ? -10.407 -5.195 18.791 1.00 88.62 122 GLY A N 1
ATOM 892 C CA . GLY A 1 122 ? -11.248 -6.140 19.530 1.00 88.62 122 GLY A CA 1
ATOM 893 C C . GLY A 1 122 ? -12.703 -5.675 19.695 1.00 88.62 122 GLY A C 1
ATOM 894 O O . GLY A 1 122 ? -13.543 -6.477 20.092 1.00 88.62 122 GLY A O 1
ATOM 895 N N . THR A 1 123 ? -13.019 -4.426 19.336 1.00 88.75 123 THR A N 1
ATOM 896 C CA . THR A 1 123 ? -14.362 -3.841 19.443 1.00 88.75 123 THR A CA 1
ATOM 897 C C . THR A 1 123 ? -14.962 -3.651 18.046 1.00 88.75 123 THR A C 1
ATOM 899 O O . THR A 1 123 ? -14.438 -2.851 17.266 1.00 88.75 123 THR A O 1
ATOM 902 N N . PRO A 1 124 ? -16.062 -4.345 17.694 1.00 89.44 124 PRO A N 1
ATOM 903 C CA . PRO A 1 124 ? -16.721 -4.157 16.404 1.00 89.44 124 PRO A CA 1
ATOM 904 C C . PRO A 1 124 ? -17.102 -2.694 16.152 1.00 89.44 124 PRO A C 1
ATOM 906 O O . PRO A 1 124 ? -17.686 -2.040 17.012 1.00 89.44 124 PRO A O 1
ATOM 909 N N . GLY A 1 125 ? -16.801 -2.194 14.952 1.00 86.94 125 GLY A N 1
ATOM 910 C CA . GLY A 1 125 ? -17.076 -0.806 14.566 1.00 86.94 125 GLY A CA 1
ATOM 911 C C . GLY A 1 125 ? -15.975 0.200 14.925 1.00 86.94 125 GLY A C 1
ATOM 912 O O . GLY A 1 125 ? -16.108 1.366 14.554 1.00 86.94 125 GLY A O 1
ATOM 913 N N . GLU A 1 126 ? -14.889 -0.231 15.573 1.00 93.81 126 GLU A N 1
ATOM 914 C CA . GLU A 1 126 ? -13.743 0.608 15.941 1.00 93.81 126 GLU A CA 1
ATOM 915 C C . GLU A 1 126 ? -12.442 0.093 15.302 1.00 93.81 126 GLU A C 1
ATOM 917 O O . GLU A 1 126 ? -12.215 -1.113 15.200 1.00 93.81 126 GLU A O 1
ATOM 922 N N . VAL A 1 127 ? -11.560 1.010 14.905 1.00 96.44 127 VAL A N 1
ATOM 923 C CA . VAL A 1 127 ? -10.220 0.711 14.382 1.00 96.44 127 VAL A CA 1
ATOM 924 C C . VAL A 1 127 ? -9.172 1.652 14.973 1.00 96.44 127 VAL A C 1
ATOM 926 O O . VAL A 1 127 ? -9.482 2.781 15.356 1.00 96.44 127 VAL A O 1
ATOM 929 N N . VAL A 1 128 ? -7.913 1.209 15.009 1.00 97.88 128 VAL A N 1
ATOM 930 C CA . VAL A 1 128 ? -6.760 2.076 15.292 1.00 97.88 128 VAL A CA 1
ATOM 931 C C . VAL A 1 128 ? -6.187 2.621 13.986 1.00 97.88 128 VAL A C 1
ATOM 933 O O . VAL A 1 128 ? -5.833 1.845 13.096 1.00 97.88 128 VAL A O 1
ATOM 936 N N . ILE A 1 129 ? -6.056 3.947 13.890 1.00 98.19 129 ILE A N 1
ATOM 937 C CA . ILE A 1 129 ? -5.499 4.651 12.717 1.00 98.19 129 ILE A CA 1
ATOM 938 C C . ILE A 1 129 ? -4.082 5.199 12.946 1.00 98.19 129 ILE A C 1
ATOM 940 O O . ILE A 1 129 ? -3.429 5.658 12.012 1.00 98.19 129 ILE A O 1
ATOM 944 N N . SER A 1 130 ? -3.569 5.153 14.176 1.00 98.12 130 SER A N 1
ATOM 945 C CA . SER A 1 130 ? -2.208 5.585 14.521 1.00 98.12 130 SER A CA 1
ATOM 946 C C . SER A 1 130 ? -1.163 4.547 14.086 1.00 98.12 130 SER A C 1
ATOM 948 O O . SER A 1 130 ? -0.508 3.919 14.911 1.00 98.12 130 SER A O 1
ATOM 950 N N . THR A 1 131 ? -1.050 4.327 12.776 1.00 97.75 131 THR A N 1
ATOM 951 C CA . THR A 1 131 ? -0.221 3.273 12.163 1.00 97.75 131 THR A CA 1
ATOM 952 C C . THR A 1 131 ? 0.991 3.824 11.407 1.00 97.75 131 THR A C 1
ATOM 954 O O . THR A 1 131 ? 1.669 3.090 10.696 1.00 97.75 131 THR A O 1
ATOM 957 N N . GLY A 1 132 ? 1.263 5.125 11.532 1.00 97.50 132 GLY A N 1
ATOM 958 C CA . GLY A 1 132 ? 2.398 5.813 10.917 1.00 97.50 132 GLY A CA 1
ATOM 959 C C . GLY A 1 132 ? 3.671 5.749 11.758 1.00 97.50 132 GLY A C 1
ATOM 960 O O . GLY A 1 132 ? 3.668 5.232 12.871 1.00 97.50 132 GLY A O 1
ATOM 961 N N . VAL A 1 133 ? 4.765 6.327 11.250 1.00 97.19 133 VAL A N 1
ATOM 962 C CA . VAL A 1 133 ? 6.085 6.284 11.914 1.00 97.19 133 VAL A CA 1
ATOM 963 C C . VAL A 1 133 ? 6.016 6.852 13.331 1.00 97.19 133 VAL A C 1
ATOM 965 O O . VAL A 1 133 ? 6.283 6.137 14.287 1.00 97.19 133 VAL A O 1
ATOM 968 N N . SER A 1 134 ? 5.600 8.114 13.471 1.00 97.94 134 SER A N 1
ATOM 969 C CA . SER A 1 134 ? 5.482 8.765 14.782 1.00 97.94 134 SER A CA 1
ATOM 970 C C . SER A 1 134 ? 4.238 8.297 15.544 1.00 97.94 134 SER A C 1
ATOM 972 O O . SER A 1 134 ? 4.315 7.944 16.718 1.00 97.94 134 SER A O 1
ATOM 974 N N . SER A 1 135 ? 3.086 8.217 14.866 1.00 97.69 135 SER A N 1
ATOM 975 C CA . SER A 1 135 ? 1.814 7.907 15.527 1.00 97.69 135 SER A CA 1
ATOM 976 C C . SER A 1 135 ? 1.764 6.501 16.133 1.00 97.69 135 SER A C 1
ATOM 978 O O . SER A 1 135 ? 1.128 6.330 17.169 1.00 97.69 135 SER A O 1
ATOM 980 N N . SER A 1 136 ? 2.476 5.521 15.564 1.00 96.62 136 SER A N 1
ATOM 981 C CA . SER A 1 136 ? 2.560 4.159 16.120 1.00 96.62 136 SER A CA 1
ATOM 982 C C . SER A 1 136 ? 3.318 4.057 17.446 1.00 96.62 136 SER A C 1
ATOM 984 O O . SER A 1 136 ? 3.154 3.067 18.152 1.00 96.62 136 SER A O 1
ATOM 986 N N . GLN A 1 137 ? 4.123 5.063 17.798 1.00 96.88 137 GLN A N 1
ATOM 987 C CA . GLN A 1 137 ? 4.872 5.110 19.061 1.00 96.88 137 GLN A CA 1
ATOM 988 C C . GLN A 1 137 ? 4.090 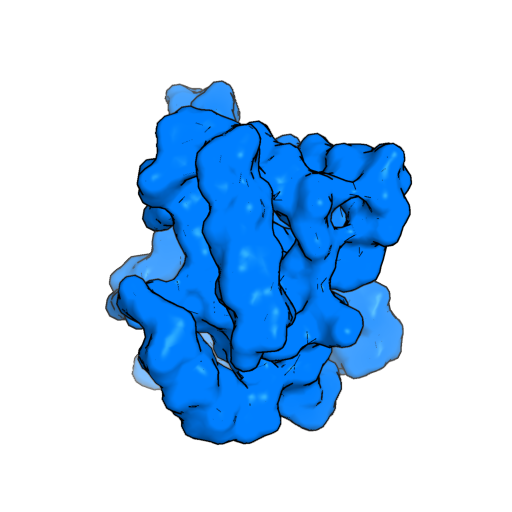5.804 20.186 1.00 96.88 137 GLN A C 1
ATOM 990 O O . GLN A 1 137 ? 4.519 5.807 21.338 1.00 96.88 137 GLN A O 1
ATOM 995 N N . GLY A 1 138 ? 2.967 6.442 19.846 1.00 95.62 138 GLY A N 1
ATOM 996 C CA . GLY A 1 138 ? 2.144 7.208 20.771 1.00 95.62 138 GLY A CA 1
ATOM 997 C C . GLY A 1 138 ? 0.950 6.428 21.320 1.00 95.62 138 GLY A C 1
ATOM 998 O O . GLY A 1 138 ? 0.835 5.210 21.196 1.00 95.62 138 GLY A O 1
ATOM 999 N N . THR A 1 139 ? 0.016 7.169 21.919 1.00 97.50 139 THR A N 1
ATOM 1000 C CA . THR A 1 139 ? -1.270 6.604 22.349 1.00 97.50 139 THR A CA 1
ATOM 1001 C C . THR A 1 139 ? -2.080 6.154 21.125 1.00 97.50 139 THR A C 1
ATOM 1003 O O . THR A 1 139 ? -2.258 6.962 20.209 1.00 97.50 139 THR A O 1
ATOM 1006 N N . PRO A 1 140 ? -2.607 4.911 21.094 1.00 97.31 140 PRO A N 1
ATOM 1007 C CA . PRO A 1 140 ? -3.400 4.431 19.970 1.00 97.31 140 PRO A CA 1
ATOM 1008 C C . PRO A 1 140 ? -4.615 5.318 19.677 1.00 97.31 140 PRO A C 1
ATOM 1010 O O . PRO A 1 140 ? -5.497 5.481 20.521 1.00 97.31 140 PRO A O 1
ATOM 1013 N N . ALA A 1 141 ? -4.690 5.850 18.458 1.00 98.12 141 ALA A N 1
ATOM 1014 C CA . ALA A 1 141 ? -5.824 6.646 18.001 1.00 98.12 141 ALA A CA 1
ATOM 1015 C C . ALA A 1 141 ? -6.953 5.718 17.538 1.00 98.12 141 ALA A C 1
ATOM 1017 O O . ALA A 1 141 ? -6.942 5.230 16.405 1.00 98.12 141 ALA A O 1
ATOM 1018 N N . ARG A 1 142 ? -7.900 5.455 18.440 1.00 98.06 142 ARG A N 1
ATOM 1019 C CA . ARG A 1 142 ? -9.109 4.660 18.194 1.00 98.06 142 ARG A CA 1
ATOM 1020 C C . ARG A 1 142 ? -10.223 5.547 17.652 1.00 98.06 142 ARG A C 1
ATOM 1022 O O . ARG A 1 142 ? -10.534 6.577 18.242 1.00 98.06 142 ARG A O 1
ATOM 1029 N N . VAL A 1 143 ? -10.816 5.145 16.535 1.00 97.38 143 VAL A N 1
ATOM 1030 C CA . VAL A 1 143 ? -11.916 5.862 15.877 1.00 97.38 143 VAL A CA 1
ATOM 1031 C C . VAL A 1 143 ? -12.953 4.871 15.354 1.00 97.38 143 VAL A C 1
ATOM 1033 O O . VAL A 1 143 ? -12.653 3.689 15.172 1.00 97.38 143 VAL A O 1
ATOM 1036 N N . SER A 1 144 ? -14.169 5.340 15.061 1.00 95.81 144 SER A N 1
ATOM 1037 C CA . SER A 1 144 ? -15.145 4.511 14.345 1.00 95.81 144 SER A CA 1
ATOM 1038 C C . SER A 1 144 ? -14.634 4.177 12.939 1.00 95.81 144 SER A C 1
ATOM 1040 O O . SER A 1 144 ? -13.965 5.008 12.314 1.00 95.81 144 SER A O 1
ATOM 1042 N N . CYS A 1 145 ? -14.960 2.998 12.385 1.00 92.06 145 CYS A N 1
ATOM 1043 C CA . CYS A 1 145 ? -14.521 2.719 11.009 1.00 92.06 145 CYS A CA 1
ATOM 1044 C C . CYS A 1 145 ? -15.153 3.685 9.996 1.00 92.06 145 CYS A C 1
ATOM 1046 O O . CYS A 1 145 ? -14.546 3.956 8.968 1.00 92.06 145 CYS A O 1
ATOM 1048 N N . GLU A 1 146 ? -16.321 4.260 10.293 1.00 92.25 146 GLU A N 1
ATOM 1049 C CA . GLU A 1 146 ? -16.926 5.301 9.459 1.00 92.25 146 GLU A CA 1
ATOM 1050 C C . GLU A 1 146 ? -16.044 6.560 9.387 1.00 92.25 146 GLU A C 1
ATOM 1052 O O . GLU A 1 146 ? -15.806 7.088 8.301 1.00 92.25 146 GLU A O 1
ATOM 1057 N N . ALA A 1 147 ? -15.514 7.021 10.526 1.00 96.56 147 ALA A N 1
ATOM 1058 C CA . ALA A 1 147 ? -14.578 8.142 10.564 1.00 96.56 147 ALA A CA 1
ATOM 1059 C C . ALA A 1 147 ? -13.263 7.797 9.850 1.00 96.56 147 ALA A C 1
ATOM 1061 O O . ALA A 1 147 ? -12.772 8.596 9.054 1.00 96.56 147 ALA A O 1
ATOM 1062 N N . ALA A 1 148 ? -12.738 6.586 10.068 1.00 95.88 148 ALA A N 1
ATOM 1063 C CA . ALA A 1 148 ? -11.536 6.120 9.383 1.00 95.88 148 ALA A CA 1
ATOM 1064 C C . ALA A 1 148 ? -11.711 6.109 7.855 1.00 95.88 148 ALA A C 1
ATOM 1066 O O . ALA A 1 148 ? -10.832 6.588 7.148 1.00 95.88 148 ALA A O 1
ATOM 1067 N N . VAL A 1 149 ? -12.846 5.619 7.341 1.00 94.19 149 VAL A N 1
ATOM 1068 C CA . VAL A 1 149 ? -13.137 5.597 5.896 1.00 94.19 149 VAL A CA 1
ATOM 1069 C C . VAL A 1 149 ? -13.213 7.009 5.319 1.00 94.19 149 VAL A C 1
ATOM 1071 O O . VAL A 1 149 ? -12.645 7.245 4.258 1.00 94.19 149 VAL A O 1
ATOM 1074 N N . ARG A 1 150 ? -13.857 7.961 6.007 1.00 95.75 150 ARG A N 1
ATOM 1075 C CA . ARG A 1 150 ? -13.893 9.361 5.545 1.00 95.75 150 ARG A CA 1
ATOM 1076 C C . ARG A 1 150 ? -12.493 9.960 5.444 1.00 95.75 150 ARG A C 1
ATOM 1078 O O . ARG A 1 150 ? -12.125 10.477 4.400 1.00 95.75 150 ARG A O 1
ATOM 1085 N N . MET A 1 151 ? -11.683 9.787 6.484 1.00 98.31 151 MET A N 1
ATOM 1086 C CA . MET A 1 151 ? -10.296 10.255 6.482 1.00 98.31 151 MET A CA 1
ATOM 1087 C C . MET A 1 151 ? -9.447 9.577 5.396 1.00 98.31 151 MET A C 1
ATOM 1089 O O . MET A 1 151 ? -8.600 10.219 4.786 1.00 98.31 151 MET A O 1
ATOM 1093 N N . MET A 1 152 ? -9.669 8.288 5.123 1.00 97.31 152 MET A N 1
ATOM 1094 C CA . MET A 1 152 ? -9.026 7.595 4.002 1.00 97.31 152 MET A CA 1
ATOM 1095 C C . MET A 1 152 ? -9.383 8.242 2.662 1.00 97.31 152 MET A C 1
ATOM 1097 O O . MET A 1 152 ? -8.491 8.452 1.845 1.00 97.31 152 MET A O 1
ATOM 1101 N N . GLN A 1 153 ? -10.656 8.582 2.450 1.00 94.88 153 GLN A N 1
ATOM 1102 C CA . GLN A 1 153 ? -11.111 9.261 1.235 1.00 94.88 153 GLN A CA 1
ATOM 1103 C C . GLN A 1 153 ? -10.481 10.652 1.097 1.00 94.88 153 GLN A C 1
ATOM 1105 O O . GLN A 1 153 ? -9.990 10.976 0.019 1.00 94.88 153 GLN A O 1
ATOM 1110 N N . ASP A 1 154 ? -10.409 11.425 2.185 1.00 97.88 154 ASP A N 1
ATOM 1111 C CA . ASP A 1 154 ? -9.754 12.743 2.202 1.00 97.88 154 ASP A CA 1
ATOM 1112 C C . ASP A 1 154 ? -8.262 12.651 1.834 1.00 97.88 154 ASP A C 1
ATOM 1114 O O . ASP A 1 154 ? -7.711 13.539 1.187 1.00 97.88 154 ASP A O 1
ATOM 1118 N N . MET A 1 155 ? -7.604 11.551 2.214 1.00 97.69 155 MET A N 1
ATOM 1119 C CA . MET A 1 155 ? -6.202 11.270 1.887 1.00 97.69 155 MET A CA 1
ATOM 1120 C C . MET A 1 155 ? -6.004 10.606 0.512 1.00 97.69 155 MET A C 1
ATOM 1122 O O . MET A 1 155 ? -4.872 10.302 0.148 1.00 97.69 155 MET A O 1
ATOM 1126 N N . GLY A 1 156 ? -7.065 10.342 -0.256 1.00 95.00 156 GLY A N 1
ATOM 1127 C CA . GLY A 1 156 ? -6.963 9.671 -1.559 1.00 95.00 156 GLY A CA 1
ATOM 1128 C C . GLY A 1 156 ? -6.675 8.165 -1.479 1.00 95.00 156 GLY A C 1
ATOM 1129 O O . GLY A 1 156 ? -6.221 7.558 -2.451 1.00 95.00 156 GLY A O 1
ATOM 1130 N N . ALA A 1 157 ? -6.924 7.532 -0.332 1.00 95.25 157 ALA A N 1
ATOM 1131 C CA . ALA A 1 157 ? -6.861 6.084 -0.202 1.00 95.25 157 ALA A CA 1
ATOM 1132 C C . ALA A 1 157 ? -8.134 5.422 -0.753 1.00 95.25 157 ALA A C 1
ATOM 1134 O O . ALA A 1 157 ? -9.252 5.909 -0.602 1.00 95.25 157 ALA A O 1
ATOM 1135 N N . HIS A 1 158 ? -7.948 4.250 -1.348 1.00 94.25 158 HIS A N 1
ATOM 1136 C CA . HIS A 1 158 ? -8.981 3.475 -2.026 1.00 94.25 158 HIS A CA 1
ATOM 1137 C C . HIS A 1 158 ? -9.446 2.274 -1.209 1.00 94.25 158 HIS A C 1
ATOM 1139 O O . HIS A 1 158 ? -10.435 1.652 -1.575 1.00 94.25 158 HIS A O 1
ATOM 1145 N N . ALA A 1 159 ? -8.720 1.885 -0.159 1.00 91.19 159 ALA A N 1
ATOM 1146 C CA . ALA A 1 159 ? -9.066 0.719 0.641 1.00 91.19 159 ALA A CA 1
ATOM 1147 C C . ALA A 1 159 ? -8.518 0.773 2.064 1.00 91.19 159 ALA A C 1
ATOM 1149 O O . ALA A 1 159 ? -7.429 1.288 2.303 1.00 91.19 159 ALA A O 1
ATOM 1150 N N . ALA A 1 160 ? -9.231 0.145 2.997 1.00 92.12 160 ALA A N 1
ATOM 1151 C CA . ALA A 1 160 ? -8.695 -0.166 4.315 1.00 92.12 160 ALA A CA 1
ATOM 1152 C C . ALA A 1 160 ? -7.877 -1.464 4.258 1.00 92.12 160 ALA A C 1
ATOM 1154 O O . ALA A 1 160 ? -8.315 -2.459 3.680 1.00 92.12 160 ALA A O 1
ATOM 1155 N N . LYS A 1 161 ? -6.707 -1.472 4.900 1.00 93.00 161 LYS A N 1
ATOM 1156 C CA . LYS A 1 161 ? -5.908 -2.675 5.135 1.00 93.00 161 LYS A CA 1
ATOM 1157 C C . LYS A 1 161 ? -5.920 -3.021 6.616 1.00 93.00 161 LYS A C 1
ATOM 1159 O O . LYS A 1 161 ? -5.252 -2.363 7.400 1.00 93.00 161 LYS A O 1
ATOM 1164 N N . PHE A 1 162 ? -6.632 -4.079 6.986 1.00 89.75 162 PHE A N 1
ATOM 1165 C CA . PHE A 1 162 ? -6.642 -4.580 8.358 1.00 89.75 162 PHE A CA 1
ATOM 1166 C C . PHE A 1 162 ? -5.364 -5.380 8.637 1.00 89.75 162 PHE A C 1
ATOM 1168 O O . PHE A 1 162 ? -5.095 -6.377 7.962 1.00 89.75 162 PHE A O 1
ATOM 1175 N N . PHE A 1 163 ? -4.543 -4.915 9.583 1.00 86.38 163 PHE A N 1
ATOM 1176 C CA . PHE A 1 163 ? -3.309 -5.592 9.994 1.00 86.38 163 PHE A CA 1
ATOM 1177 C C . PHE A 1 163 ? -2.849 -5.164 11.408 1.00 86.38 163 PHE A C 1
ATOM 1179 O O . PHE A 1 163 ? -2.928 -3.975 11.725 1.00 86.38 163 PHE A O 1
ATOM 1186 N N . PRO A 1 164 ? -2.305 -6.080 12.238 1.00 78.88 164 PRO A N 1
ATOM 1187 C CA . PRO A 1 164 ? -2.274 -7.531 12.045 1.00 78.88 164 PRO A CA 1
ATOM 1188 C C . PRO A 1 164 ? -3.662 -8.146 12.271 1.00 78.88 164 PRO A C 1
ATOM 1190 O O . PRO A 1 164 ? -4.382 -7.738 13.179 1.00 78.88 164 PRO A O 1
ATOM 1193 N N . ASP A 1 165 ? -4.036 -9.133 11.456 1.00 62.88 165 ASP A N 1
ATOM 1194 C CA . ASP A 1 165 ? -5.188 -9.984 11.756 1.00 62.88 165 ASP A CA 1
ATOM 1195 C C . ASP A 1 165 ? -4.694 -11.174 12.592 1.00 62.88 165 ASP A C 1
ATOM 1197 O O . ASP A 1 165 ? -3.772 -11.892 12.199 1.00 62.88 165 ASP A O 1
ATOM 1201 N N . GLY A 1 166 ? -5.252 -11.351 13.789 1.00 48.38 166 GLY A N 1
ATOM 1202 C CA . GLY A 1 166 ? -4.800 -12.310 14.802 1.00 48.38 166 GLY A CA 1
ATOM 1203 C C . GLY A 1 166 ? -4.990 -13.786 14.431 1.00 48.38 166 GLY A C 1
ATOM 1204 O O . GLY A 1 166 ? -4.825 -14.650 15.292 1.00 48.38 166 GLY A O 1
ATOM 1205 N N . ARG A 1 167 ? -5.337 -14.116 13.180 1.00 39.53 167 ARG A N 1
ATOM 1206 C CA . ARG A 1 167 ? -5.551 -15.490 12.711 1.00 39.53 167 ARG A CA 1
ATOM 1207 C C . ARG A 1 167 ? -4.882 -15.741 11.356 1.00 39.53 167 ARG A C 1
ATOM 1209 O O . ARG A 1 167 ? -5.493 -15.581 10.313 1.00 39.53 167 ARG A O 1
ATOM 1216 N N . ARG A 1 168 ? -3.657 -16.284 11.409 1.00 33.09 168 ARG A N 1
ATOM 1217 C CA . ARG A 1 168 ? -2.878 -16.848 10.282 1.00 33.09 168 ARG A CA 1
ATOM 1218 C C . ARG A 1 168 ? -2.523 -15.851 9.166 1.00 33.09 168 ARG A C 1
ATOM 1220 O O . ARG A 1 168 ? -3.201 -14.881 8.876 1.00 33.09 168 ARG A O 1
ATOM 1227 N N . LYS A 1 169 ? -1.380 -16.116 8.532 1.00 32.12 169 LYS A N 1
ATOM 1228 C CA . LYS A 1 169 ? -0.802 -15.343 7.426 1.00 32.12 169 LYS A CA 1
ATOM 1229 C C . LYS A 1 169 ? -1.698 -15.422 6.175 1.00 32.12 169 LYS A C 1
ATOM 1231 O O . LYS A 1 169 ? -1.385 -16.182 5.267 1.00 32.12 169 LYS A O 1
ATOM 1236 N N . VAL A 1 170 ? -2.804 -14.681 6.120 1.00 30.33 170 VAL A N 1
ATOM 1237 C CA . VAL A 1 170 ? -3.643 -14.561 4.917 1.00 30.33 170 VAL A CA 1
ATOM 1238 C C . VAL A 1 170 ? -3.999 -13.093 4.673 1.00 30.33 170 VAL A C 1
ATOM 1240 O O . VAL A 1 170 ? -4.816 -12.500 5.360 1.00 30.33 170 VAL A O 1
ATOM 1243 N N . VAL A 1 171 ? -3.288 -12.521 3.699 1.00 36.19 171 VAL A N 1
ATOM 1244 C CA . VAL A 1 171 ? -3.775 -11.653 2.615 1.00 36.19 171 VAL A CA 1
ATOM 1245 C C . VAL A 1 171 ? -4.966 -10.741 2.936 1.00 36.19 171 VAL A C 1
ATOM 1247 O O . VAL A 1 171 ? -6.127 -11.138 2.897 1.00 36.19 171 VAL A O 1
ATOM 1250 N N . THR A 1 172 ? -4.650 -9.464 3.129 1.00 39.97 172 THR A N 1
ATOM 1251 C CA . THR A 1 172 ? -5.591 -8.346 3.184 1.00 39.97 172 THR A CA 1
ATOM 1252 C C . THR A 1 172 ? -6.422 -8.264 1.892 1.00 39.97 172 THR A C 1
ATOM 1254 O O . THR A 1 172 ? -5.868 -8.052 0.813 1.00 39.97 172 THR A O 1
ATOM 1257 N N . GLY A 1 173 ? -7.748 -8.389 1.999 1.00 39.41 173 GLY A N 1
ATOM 1258 C CA . GLY A 1 173 ? -8.679 -8.037 0.924 1.00 39.41 173 GLY A CA 1
ATOM 1259 C C . GLY A 1 173 ? -8.647 -6.532 0.650 1.00 39.41 173 GLY A C 1
ATOM 1260 O O . GLY A 1 173 ? -8.728 -5.729 1.577 1.00 39.41 173 GLY A O 1
ATOM 1261 N N . ILE A 1 174 ? -8.524 -6.134 -0.616 1.00 44.94 174 ILE A N 1
ATOM 1262 C CA . ILE A 1 174 ? -8.685 -4.734 -1.025 1.00 44.94 174 ILE A CA 1
ATOM 1263 C C . ILE A 1 174 ? -10.187 -4.440 -1.005 1.00 44.94 174 ILE A C 1
ATOM 1265 O O . ILE A 1 174 ? -10.918 -4.852 -1.902 1.00 44.94 174 ILE A O 1
ATOM 1269 N N . ILE A 1 175 ? -10.663 -3.768 0.044 1.00 45.47 175 ILE A N 1
ATOM 1270 C CA . ILE A 1 175 ? -12.039 -3.263 0.104 1.00 45.47 175 ILE A CA 1
ATOM 1271 C C . ILE A 1 175 ? -12.046 -1.906 -0.591 1.00 45.47 175 ILE A C 1
ATOM 1273 O O . ILE A 1 175 ? -11.597 -0.934 0.002 1.00 45.47 175 ILE A O 1
ATOM 1277 N N . CYS A 1 176 ? -12.542 -1.829 -1.827 1.00 40.34 176 CYS A N 1
ATOM 1278 C CA . CYS A 1 176 ? -12.698 -0.558 -2.534 1.00 40.34 176 CYS A CA 1
ATOM 1279 C C . CYS A 1 176 ? -13.659 0.376 -1.775 1.00 40.34 176 CYS A C 1
ATOM 1281 O O . CYS A 1 176 ? -14.880 0.220 -1.829 1.00 40.34 176 CYS A O 1
ATOM 1283 N N . ALA A 1 177 ? -13.108 1.367 -1.084 1.00 40.94 177 ALA A N 1
ATOM 1284 C CA . ALA A 1 177 ? -13.812 2.553 -0.643 1.00 40.94 177 ALA A CA 1
ATOM 1285 C C . ALA A 1 177 ? -14.003 3.464 -1.864 1.00 40.94 177 ALA A C 1
ATOM 1287 O O . ALA A 1 177 ? -13.057 4.092 -2.327 1.00 40.94 177 ALA A O 1
ATOM 1288 N N . GLY A 1 178 ? -15.225 3.532 -2.398 1.00 37.84 178 GLY A N 1
ATOM 1289 C CA . GLY A 1 178 ? -15.615 4.639 -3.280 1.00 37.84 178 GLY A CA 1
ATOM 1290 C C . GLY A 1 178 ? -16.132 4.305 -4.676 1.00 37.84 178 GLY A C 1
ATOM 1291 O O . GLY A 1 178 ? -16.462 5.236 -5.401 1.00 37.84 178 GLY A O 1
ATOM 1292 N N . ASP A 1 179 ? -16.284 3.040 -5.072 1.00 37.47 179 ASP A N 1
ATOM 1293 C CA . ASP A 1 179 ? -17.036 2.763 -6.299 1.00 37.47 179 ASP A CA 1
ATOM 1294 C C . ASP A 1 179 ? -18.544 2.806 -6.000 1.00 37.47 179 ASP A C 1
ATOM 1296 O O . ASP A 1 179 ? -19.031 2.047 -5.160 1.00 37.47 179 ASP A O 1
ATOM 1300 N N . ASN A 1 180 ? -19.300 3.646 -6.715 1.00 37.38 180 ASN A N 1
ATOM 1301 C CA . ASN A 1 180 ? -20.773 3.627 -6.732 1.00 37.38 180 ASN A CA 1
ATOM 1302 C C . ASN A 1 180 ? -21.352 2.265 -7.194 1.00 37.38 180 ASN A C 1
ATOM 1304 O O . ASN A 1 180 ? -22.568 2.085 -7.208 1.00 37.38 180 ASN A O 1
ATOM 1308 N N . ARG A 1 181 ? -20.497 1.302 -7.565 1.00 37.28 181 ARG A N 1
ATOM 1309 C CA . ARG A 1 181 ? -20.816 -0.106 -7.851 1.00 37.28 181 ARG A CA 1
ATOM 1310 C C . ARG A 1 181 ? -20.627 -1.052 -6.653 1.00 37.28 181 ARG A C 1
ATOM 1312 O O . ARG A 1 181 ? -20.948 -2.235 -6.759 1.00 37.28 181 ARG A O 1
ATOM 1319 N N . CYS A 1 182 ? -20.136 -0.568 -5.510 1.00 35.88 182 CYS A N 1
ATOM 1320 C CA . CYS A 1 182 ? -20.140 -1.317 -4.252 1.00 35.88 182 CYS A CA 1
ATOM 1321 C C . CYS A 1 182 ? -21.567 -1.287 -3.662 1.00 35.88 182 CYS A C 1
ATOM 1323 O O . CYS A 1 182 ? -22.168 -0.210 -3.619 1.00 35.88 182 CYS A O 1
ATOM 1325 N N . PRO A 1 183 ? -22.154 -2.432 -3.251 1.00 29.64 183 PRO A N 1
ATOM 1326 C CA . PRO A 1 183 ? -23.538 -2.472 -2.785 1.00 29.64 183 PRO A CA 1
ATOM 1327 C C . PRO A 1 183 ? -23.763 -1.483 -1.630 1.00 29.64 183 PRO A C 1
ATOM 1329 O O . PRO A 1 183 ? -22.840 -1.230 -0.849 1.00 29.64 183 PRO A O 1
ATOM 1332 N N . PRO A 1 184 ? -24.970 -0.897 -1.528 1.00 28.67 184 PRO A N 1
ATOM 1333 C CA . PRO A 1 184 ? -25.251 0.228 -0.648 1.00 28.67 184 PRO A CA 1
ATOM 1334 C C . PRO A 1 184 ? -24.840 -0.045 0.803 1.00 28.67 184 PRO A C 1
ATOM 1336 O O . PRO A 1 184 ? -24.856 -1.181 1.278 1.00 28.67 184 PRO A O 1
ATOM 1339 N N . ARG A 1 185 ? -24.506 1.058 1.488 1.00 42.09 185 ARG A N 1
ATOM 1340 C CA . ARG A 1 185 ? -23.849 1.259 2.802 1.00 42.09 185 ARG A CA 1
ATOM 1341 C C . ARG A 1 185 ? -24.240 0.335 3.976 1.00 42.09 185 ARG A C 1
ATOM 1343 O O . ARG A 1 185 ? -23.612 0.409 5.023 1.00 42.09 185 ARG A O 1
ATOM 1350 N N . HIS A 1 186 ? -25.228 -0.541 3.825 1.00 31.47 186 HIS A N 1
ATOM 1351 C CA . HIS A 1 186 ? -25.635 -1.540 4.814 1.00 31.47 186 HIS A CA 1
ATOM 1352 C C . HIS A 1 186 ? -24.966 -2.920 4.650 1.00 31.47 186 HIS A C 1
ATOM 1354 O O . HIS A 1 186 ? -24.916 -3.672 5.625 1.00 31.47 186 HIS A O 1
ATOM 1360 N N . ASP A 1 187 ? -24.422 -3.265 3.475 1.00 30.20 187 ASP A N 1
ATOM 1361 C CA . ASP A 1 187 ? -23.961 -4.642 3.218 1.00 30.20 187 ASP A CA 1
ATOM 1362 C C . ASP A 1 187 ? -22.462 -4.888 3.439 1.00 30.20 187 ASP A C 1
ATOM 1364 O O . ASP A 1 187 ? -22.083 -6.007 3.794 1.00 30.20 187 ASP A O 1
ATOM 1368 N N . ALA A 1 188 ? -21.609 -3.863 3.337 1.00 33.38 188 ALA A N 1
ATOM 1369 C CA . ALA A 1 188 ? -20.177 -4.000 3.638 1.00 33.38 188 ALA A CA 1
ATOM 1370 C C . ALA A 1 188 ? -19.927 -4.387 5.113 1.00 33.38 188 ALA A C 1
ATOM 1372 O O . ALA A 1 188 ? -19.055 -5.202 5.398 1.00 33.38 188 ALA A O 1
ATOM 1373 N N . TYR A 1 189 ? -20.765 -3.899 6.036 1.00 31.38 189 TYR A N 1
ATOM 1374 C CA . TYR A 1 189 ? -20.743 -4.289 7.453 1.00 31.38 189 TYR A CA 1
ATOM 1375 C C . TYR A 1 189 ? -21.469 -5.615 7.748 1.00 31.38 189 TYR A C 1
ATOM 1377 O O . TYR A 1 189 ? -21.213 -6.250 8.771 1.00 31.38 189 TYR A O 1
ATOM 1385 N N . ARG A 1 190 ? -22.379 -6.074 6.874 1.00 28.23 190 ARG A N 1
ATOM 1386 C CA . ARG A 1 190 ? -23.065 -7.371 7.040 1.00 28.23 190 ARG A CA 1
ATOM 1387 C C . ARG A 1 190 ? -22.230 -8.560 6.581 1.00 28.23 190 ARG A C 1
ATOM 1389 O O . ARG A 1 190 ? -22.499 -9.671 7.041 1.00 28.23 190 ARG A O 1
ATOM 1396 N N . ALA A 1 191 ? -21.254 -8.352 5.696 1.00 30.95 191 ALA A N 1
ATOM 1397 C CA . ALA A 1 191 ? -20.312 -9.403 5.324 1.00 30.95 191 ALA A CA 1
ATOM 1398 C C . ALA A 1 191 ? -19.506 -9.873 6.550 1.00 30.95 191 ALA A C 1
ATOM 1400 O O . ALA A 1 191 ? -19.366 -11.073 6.754 1.00 30.95 191 ALA A O 1
ATOM 1401 N N . ASP A 1 192 ? -19.112 -8.951 7.431 1.00 37.28 192 ASP A N 1
ATOM 1402 C CA . ASP A 1 192 ? -18.295 -9.245 8.617 1.00 37.28 192 ASP A CA 1
ATOM 1403 C C . ASP A 1 192 ? -19.056 -10.034 9.710 1.00 37.28 192 ASP A C 1
ATOM 1405 O O . ASP A 1 192 ? -18.515 -10.922 10.366 1.00 37.28 192 ASP A O 1
ATOM 1409 N N . ARG A 1 193 ? -20.380 -9.836 9.844 1.00 27.84 193 ARG A N 1
ATOM 1410 C CA . ARG A 1 193 ? -21.196 -10.609 10.809 1.00 27.84 193 ARG A CA 1
ATOM 1411 C C . ARG A 1 193 ? -21.307 -12.103 10.490 1.00 27.84 193 ARG A C 1
ATOM 1413 O O . ARG A 1 193 ? -21.572 -12.882 11.401 1.00 27.84 193 ARG A O 1
ATOM 1420 N N . ARG A 1 194 ? -21.130 -12.514 9.229 1.00 28.44 194 ARG A N 1
ATOM 1421 C CA . ARG A 1 194 ? -21.244 -13.928 8.825 1.00 28.44 194 ARG A CA 1
ATOM 1422 C C . ARG A 1 194 ? -19.938 -14.716 8.938 1.00 28.44 194 ARG A C 1
ATOM 1424 O O . ARG A 1 194 ? -20.006 -15.936 8.944 1.00 28.44 194 ARG A O 1
ATOM 1431 N N . TYR A 1 195 ? -18.789 -14.053 9.079 1.00 31.92 195 TYR A N 1
ATOM 1432 C CA . TYR A 1 195 ? -17.486 -14.722 9.219 1.00 31.92 195 TYR A CA 1
ATOM 1433 C C . TYR A 1 195 ? -16.942 -14.741 10.659 1.00 31.92 195 TYR A C 1
ATOM 1435 O O . TYR A 1 195 ? -15.933 -15.390 10.916 1.00 31.92 195 TYR A O 1
ATOM 1443 N N . LEU A 1 196 ? -17.621 -14.085 11.609 1.00 30.47 196 LEU A N 1
ATOM 1444 C CA . LEU A 1 196 ? -17.251 -14.068 13.035 1.00 30.47 196 LEU A CA 1
ATOM 1445 C C . LEU A 1 196 ? -18.100 -15.001 13.919 1.00 30.47 196 LEU A C 1
ATOM 1447 O O . LEU A 1 196 ? -17.843 -15.111 15.115 1.00 30.47 196 LEU A O 1
ATOM 1451 N N . THR A 1 197 ? -19.089 -15.689 13.344 1.00 26.39 197 THR A N 1
ATOM 1452 C CA . THR A 1 197 ? -19.845 -16.758 14.019 1.00 26.39 197 THR A CA 1
ATOM 1453 C C . THR A 1 197 ? -19.706 -18.052 13.222 1.00 26.39 197 THR A C 1
ATOM 1455 O O . THR A 1 197 ? -20.559 -18.415 12.418 1.00 26.39 197 THR A O 1
ATOM 1458 N N . GLY A 1 198 ? -18.562 -18.702 13.418 1.00 29.89 198 GLY A N 1
ATOM 1459 C CA . GLY A 1 198 ? -18.195 -20.009 12.880 1.00 29.89 198 GLY A CA 1
ATOM 1460 C C . GLY A 1 198 ? -16.982 -20.530 13.626 1.00 29.89 198 GLY A C 1
ATOM 1461 O O . GLY A 1 198 ? -15.961 -19.802 13.632 1.00 29.89 198 GLY A O 1
#